Protein AF-A0A7V4AKL5-F1 (afdb_monomer_lite)

Organism: NCBI:txid1214928

InterPro domains:
  IPR034154 Archaeal primase DnaG/twinkle-like, TOPRIM domain [cd01029] (89-156)

Secondary structure (DSSP, 8-state):
-HHHHHHHHHHH-S--GGGTTSS--HHHHHHTT-EE-SSEEEEEEE-TTS-EEEEEEEESSSSSSEEESSTT---PPEE-TTTT-TTS-EEEEESHHHHHHHHHH-TTSEEEEESSTT----GGGGTTS-EEEE--SSHHHHHHHHHHHHHHHHTT--PEEPPPPSS-HHHHHHHT-HHHHHHHHHHHH-EEEEEEEEETT-HHHHHHHTTTTEEEEEEEEEEEETTEEEEEEEEEEESSPPS-EE-

Foldseek 3Di:
DLVQQLVQLVVVVFDWPLLALQLDGSVLCNVLSWGADPQAIWHFAADLVRDRPFIKGQGPDDPPRIDTPDPPDDQAKGKAVVSVVQPAAEEEEAAPSLQSLLCVLAVSHIYIYGDFLVGAYPLLSCPPHAYEYYYAPDPSRVVSVVVRCVVNVVVQDRYHYFDHDNDGNSNCCSPVNSVRSNVSCVQRVQKDKAKAKDWPPCVVVVCVVLPNFKDWGDWDFPQDDPNTTITITIIIGRHDDDNYHYD

Structure (mmCIF, N/CA/C/O backbone):
data_AF-A0A7V4AKL5-F1
#
_entry.id   AF-A0A7V4AKL5-F1
#
loop_
_atom_site.group_PDB
_atom_site.id
_atom_site.type_symbol
_atom_site.label_atom_id
_atom_site.label_alt_id
_atom_site.label_comp_id
_atom_site.label_asym_id
_atom_site.label_entity_id
_atom_site.label_seq_id
_atom_site.pdbx_PDB_ins_code
_atom_site.Cartn_x
_atom_site.Cartn_y
_atom_site.Cartn_z
_atom_site.occupancy
_atom_site.B_iso_or_equiv
_atom_site.auth_seq_id
_atom_site.auth_comp_id
_atom_site.auth_asym_id
_atom_site.auth_atom_id
_atom_site.pdbx_PDB_model_num
ATOM 1 N N . VAL A 1 1 ? 0.791 -9.110 -23.718 1.00 86.50 1 VAL A N 1
ATOM 2 C CA . VAL A 1 1 ? 1.649 -7.909 -23.510 1.00 86.50 1 VAL A CA 1
ATOM 3 C C . VAL A 1 1 ? 2.571 -8.057 -22.302 1.00 86.50 1 VAL A C 1
ATOM 5 O O . VAL A 1 1 ? 3.762 -7.819 -22.460 1.00 86.50 1 VAL A O 1
ATOM 8 N N . LEU A 1 2 ? 2.067 -8.468 -21.130 1.00 91.00 2 LEU A N 1
ATOM 9 C CA . LEU A 1 2 ? 2.883 -8.611 -19.913 1.00 91.00 2 LEU A CA 1
ATOM 10 C C . LEU A 1 2 ? 4.067 -9.576 -20.061 1.00 91.00 2 LEU A C 1
ATOM 12 O O . LEU A 1 2 ? 5.172 -9.199 -19.698 1.00 91.00 2 LEU A O 1
ATOM 16 N N . GLU A 1 3 ? 3.876 -10.761 -20.648 1.00 94.25 3 GLU A N 1
ATOM 17 C CA . GLU A 1 3 ? 4.964 -11.738 -20.846 1.00 94.25 3 GLU A CA 1
ATOM 18 C C . GLU A 1 3 ? 6.129 -11.161 -21.661 1.00 94.25 3 GLU A C 1
ATOM 20 O O . GLU A 1 3 ? 7.290 -11.236 -21.266 1.00 94.25 3 GLU A O 1
ATOM 25 N N . GLU A 1 4 ? 5.817 -10.511 -22.783 1.00 96.06 4 GLU A N 1
ATOM 26 C CA . GLU A 1 4 ? 6.816 -9.826 -23.602 1.00 96.06 4 GLU A CA 1
ATOM 27 C C . GLU A 1 4 ? 7.470 -8.665 -22.843 1.00 96.06 4 GLU A C 1
ATOM 29 O O . GLU A 1 4 ? 8.686 -8.483 -22.901 1.00 96.06 4 GLU A O 1
ATOM 34 N N . GLY A 1 5 ? 6.679 -7.908 -22.079 1.00 96.81 5 GLY A N 1
ATOM 35 C CA . GLY A 1 5 ? 7.190 -6.859 -21.208 1.00 96.81 5 GLY A CA 1
ATOM 36 C C . GLY A 1 5 ? 8.172 -7.389 -20.160 1.00 96.81 5 GLY A C 1
ATOM 37 O O . GLY A 1 5 ? 9.214 -6.772 -19.945 1.00 96.81 5 GLY A O 1
ATOM 38 N N . GLN A 1 6 ? 7.884 -8.534 -19.542 1.00 97.44 6 GLN A N 1
ATOM 39 C CA . GLN A 1 6 ? 8.774 -9.185 -18.581 1.00 97.44 6 GLN A CA 1
ATOM 40 C C . GLN A 1 6 ? 10.066 -9.669 -19.237 1.00 97.44 6 GLN A C 1
ATOM 42 O O . GLN A 1 6 ? 11.144 -9.446 -18.687 1.00 97.44 6 GLN A O 1
ATOM 47 N N . ARG A 1 7 ? 9.998 -10.258 -20.441 1.00 98.00 7 ARG A N 1
ATOM 48 C CA . ARG A 1 7 ? 11.206 -10.635 -21.199 1.00 98.00 7 ARG A CA 1
ATOM 49 C C . ARG A 1 7 ? 12.116 -9.432 -21.434 1.00 98.00 7 ARG A C 1
ATOM 51 O O . ARG A 1 7 ? 13.324 -9.531 -21.229 1.00 98.00 7 ARG A O 1
ATOM 58 N N . ARG A 1 8 ? 11.542 -8.281 -21.798 1.00 98.00 8 ARG A N 1
ATOM 59 C CA . ARG A 1 8 ? 12.289 -7.027 -21.997 1.00 98.00 8 ARG A CA 1
ATOM 60 C C . ARG A 1 8 ? 12.874 -6.476 -20.705 1.00 98.00 8 ARG A C 1
ATOM 62 O O . ARG A 1 8 ? 14.017 -6.032 -20.710 1.00 98.00 8 ARG A O 1
ATOM 69 N N . LEU A 1 9 ? 12.118 -6.512 -19.608 1.00 98.12 9 LEU A N 1
ATOM 70 C CA . LEU A 1 9 ? 12.611 -6.091 -18.298 1.00 98.12 9 LEU A CA 1
ATOM 71 C C . LEU A 1 9 ? 13.781 -6.972 -17.837 1.00 98.12 9 LEU A C 1
ATOM 73 O O . LEU A 1 9 ? 14.809 -6.457 -17.404 1.00 98.12 9 LEU A O 1
ATOM 77 N N . LYS A 1 10 ? 13.665 -8.292 -18.010 1.00 97.88 10 LYS A N 1
ATOM 78 C CA . LYS A 1 10 ? 14.743 -9.243 -17.720 1.00 97.88 10 LYS A CA 1
ATOM 79 C C . LYS A 1 10 ? 15.979 -8.976 -18.582 1.00 97.88 10 LYS A C 1
ATOM 81 O O . LYS A 1 10 ? 17.083 -8.938 -18.054 1.00 97.88 10 LYS A O 1
ATOM 86 N N . ALA A 1 11 ? 15.795 -8.739 -19.883 1.00 98.12 11 ALA A N 1
ATOM 87 C CA . ALA A 1 11 ? 16.885 -8.418 -20.806 1.00 98.12 11 ALA A CA 1
ATOM 88 C C . ALA A 1 11 ? 17.566 -7.074 -20.491 1.00 98.12 11 ALA A C 1
ATOM 90 O O . ALA A 1 11 ? 18.766 -6.935 -20.709 1.00 98.12 11 ALA A O 1
ATOM 91 N N . LEU A 1 12 ? 16.826 -6.094 -19.957 1.00 97.62 12 LEU A N 1
ATOM 92 C CA . LEU A 1 12 ? 17.394 -4.821 -19.507 1.00 97.62 12 LEU A CA 1
ATOM 93 C C . LEU A 1 12 ? 18.400 -5.020 -18.358 1.00 97.62 12 LEU A C 1
ATOM 95 O O . LEU A 1 12 ? 19.344 -4.240 -18.250 1.00 97.62 12 LEU A O 1
ATOM 99 N N . GLY A 1 13 ? 18.197 -6.023 -17.495 1.00 98.00 13 GLY A N 1
ATOM 100 C CA . GLY A 1 13 ? 19.139 -6.389 -16.429 1.00 98.00 13 GLY A CA 1
ATOM 101 C C . GLY A 1 13 ? 19.308 -5.344 -15.318 1.00 98.00 13 GLY A C 1
ATOM 102 O O . GLY A 1 13 ? 20.213 -5.458 -14.497 1.00 98.00 13 GLY A O 1
ATOM 103 N N . ARG A 1 14 ? 18.451 -4.316 -15.273 1.00 97.88 14 ARG A N 1
ATOM 104 C CA . ARG A 1 14 ? 18.451 -3.255 -14.253 1.00 97.88 14 ARG A CA 1
ATOM 105 C C . ARG A 1 14 ? 17.063 -2.643 -14.089 1.00 97.88 14 ARG A C 1
ATOM 107 O O . ARG A 1 14 ? 16.211 -2.779 -14.964 1.00 97.88 14 ARG A O 1
ATOM 114 N N . VAL A 1 15 ? 16.865 -1.908 -12.997 1.00 97.62 15 VAL A N 1
ATOM 115 C CA . VAL A 1 15 ? 15.635 -1.144 -12.738 1.00 97.62 15 VAL A CA 1
ATOM 116 C C . VAL A 1 15 ? 15.420 -0.086 -13.843 1.00 97.62 15 VAL A C 1
ATOM 118 O O . VAL A 1 15 ? 16.360 0.668 -14.142 1.00 97.62 15 VAL A O 1
ATOM 121 N N . PRO A 1 16 ? 14.219 -0.011 -14.460 1.00 96.81 16 PRO A N 1
ATOM 122 C CA . PRO A 1 16 ? 13.875 1.023 -15.435 1.00 96.81 16 PRO A CA 1
ATOM 123 C C . PRO A 1 16 ? 14.040 2.433 -14.867 1.00 96.81 16 PRO A C 1
ATOM 125 O O . PRO A 1 16 ? 13.888 2.658 -13.669 1.00 96.81 16 PRO A O 1
ATOM 128 N N . GLU A 1 17 ? 14.345 3.397 -15.729 1.00 94.25 17 GLU A N 1
ATOM 129 C CA . GLU A 1 17 ? 14.666 4.768 -15.321 1.00 94.25 17 GLU A CA 1
ATOM 130 C C . GLU A 1 17 ? 13.533 5.425 -14.523 1.00 94.25 17 GLU A C 1
A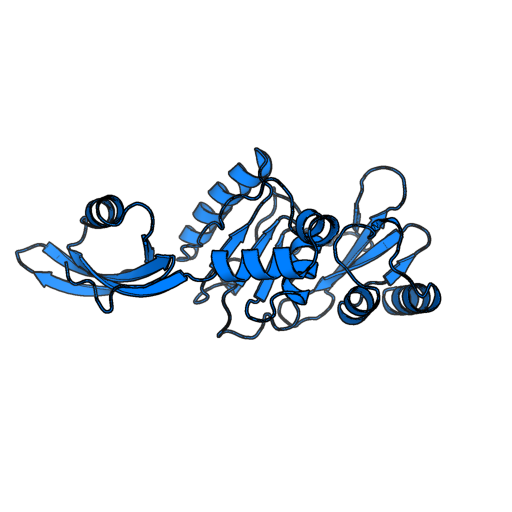TOM 132 O O . GLU A 1 17 ? 13.761 5.959 -13.442 1.00 94.25 17 GLU A O 1
ATOM 137 N N . GLU A 1 18 ? 12.297 5.280 -14.992 1.00 93.50 18 GLU A N 1
ATOM 138 C CA . GLU A 1 18 ? 11.077 5.800 -14.374 1.00 93.50 18 GLU A CA 1
ATOM 139 C C . GLU A 1 18 ? 10.736 5.177 -13.004 1.00 93.50 18 GLU A C 1
ATOM 141 O O . GLU A 1 18 ? 9.864 5.698 -12.291 1.00 93.50 18 GLU A O 1
ATOM 146 N N . MET A 1 19 ? 11.415 4.077 -12.657 1.00 96.06 19 MET A N 1
ATOM 147 C CA . MET A 1 19 ? 11.309 3.349 -11.390 1.00 96.06 19 MET A CA 1
ATOM 148 C C . MET A 1 19 ? 12.498 3.600 -10.451 1.00 96.06 19 MET A C 1
ATOM 150 O O . MET A 1 19 ? 12.464 3.164 -9.299 1.00 96.06 19 MET A O 1
ATOM 154 N N . ARG A 1 20 ? 13.547 4.306 -10.898 1.00 94.88 20 ARG A N 1
ATOM 155 C CA . ARG A 1 20 ? 14.694 4.642 -10.043 1.00 94.88 20 ARG A CA 1
ATOM 156 C C . ARG A 1 20 ? 14.264 5.524 -8.874 1.00 94.88 20 ARG A C 1
ATOM 158 O O . ARG A 1 20 ? 13.367 6.353 -9.003 1.00 94.88 20 ARG A O 1
ATOM 165 N N . GLY A 1 21 ? 14.924 5.332 -7.731 1.00 95.12 21 GLY A N 1
ATOM 166 C CA . GLY A 1 21 ? 14.636 6.088 -6.511 1.00 95.12 21 GLY A CA 1
ATOM 167 C C . GLY A 1 21 ? 13.285 5.756 -5.873 1.00 95.12 21 GLY A C 1
ATOM 168 O O . GLY A 1 21 ? 12.768 6.574 -5.129 1.00 95.12 21 GLY A O 1
ATOM 169 N N . ARG A 1 22 ? 12.699 4.586 -6.173 1.00 96.94 22 ARG A N 1
ATOM 170 C CA . ARG A 1 22 ? 11.429 4.112 -5.580 1.00 96.94 22 ARG A CA 1
ATOM 171 C C . ARG A 1 22 ? 11.588 2.918 -4.635 1.00 96.94 22 ARG A C 1
ATOM 173 O O . ARG A 1 22 ? 10.614 2.250 -4.317 1.00 96.94 22 ARG A O 1
ATOM 180 N N . GLY A 1 23 ? 12.826 2.572 -4.284 1.00 97.38 23 GLY A N 1
ATOM 181 C CA . GLY A 1 23 ? 13.146 1.452 -3.392 1.00 97.38 23 GLY A CA 1
ATOM 182 C C . GLY A 1 23 ? 13.045 0.044 -3.998 1.00 97.38 23 GLY A C 1
ATOM 183 O O . GLY A 1 23 ? 13.451 -0.914 -3.340 1.00 97.38 23 GLY A O 1
ATOM 184 N N . PHE A 1 24 ? 12.549 -0.106 -5.232 1.00 98.31 24 PHE A N 1
ATOM 185 C CA . PHE A 1 24 ? 12.465 -1.400 -5.923 1.00 98.31 24 PHE A CA 1
ATOM 186 C C . PHE A 1 24 ? 13.832 -1.913 -6.388 1.00 98.31 24 PHE A C 1
ATOM 188 O O . PHE A 1 24 ? 14.637 -1.158 -6.941 1.00 98.31 24 PHE A O 1
ATOM 195 N N . THR A 1 25 ? 14.048 -3.221 -6.254 1.00 98.12 25 THR A N 1
ATOM 196 C CA . THR A 1 25 ? 15.091 -3.959 -6.975 1.00 98.12 25 THR A CA 1
ATOM 197 C C . THR A 1 25 ? 14.548 -4.475 -8.313 1.00 98.12 25 THR A C 1
ATOM 199 O O . THR A 1 25 ? 13.343 -4.450 -8.564 1.00 98.12 25 THR A O 1
ATOM 202 N N . LEU A 1 26 ? 15.424 -4.956 -9.204 1.00 98.19 26 LEU A N 1
ATOM 203 C CA . LEU A 1 26 ? 14.969 -5.635 -10.425 1.00 98.19 26 LEU A CA 1
ATOM 204 C C . LEU A 1 26 ? 14.165 -6.902 -10.094 1.00 98.19 26 LEU A C 1
ATOM 206 O O . LEU A 1 26 ? 13.177 -7.183 -10.764 1.00 98.19 26 LEU A O 1
ATOM 210 N N . GLU A 1 27 ? 14.590 -7.642 -9.072 1.00 98.25 27 GLU A N 1
ATOM 211 C CA . GLU A 1 27 ? 13.928 -8.865 -8.619 1.00 98.25 27 GLU A CA 1
ATOM 212 C C . GLU A 1 27 ? 12.500 -8.584 -8.154 1.00 98.25 27 GLU A C 1
ATOM 214 O O . GLU A 1 27 ? 11.586 -9.251 -8.626 1.00 98.25 27 GLU A O 1
ATOM 219 N N . ASP A 1 28 ? 12.274 -7.528 -7.363 1.00 98.00 28 ASP A N 1
ATOM 220 C CA . ASP A 1 28 ? 10.915 -7.148 -6.957 1.00 98.00 28 ASP A CA 1
ATOM 221 C C . ASP A 1 28 ? 10.010 -6.897 -8.164 1.00 98.00 28 ASP A C 1
ATOM 223 O O . ASP A 1 28 ? 8.870 -7.350 -8.200 1.00 98.00 28 ASP A O 1
ATOM 227 N N . LEU A 1 29 ? 10.510 -6.158 -9.161 1.00 98.25 29 LEU A N 1
ATOM 228 C CA . LEU A 1 29 ? 9.731 -5.840 -10.354 1.00 98.25 29 LEU A CA 1
ATOM 229 C C . LEU A 1 29 ? 9.383 -7.116 -11.132 1.00 98.25 29 LEU A C 1
ATOM 231 O O . LEU A 1 29 ? 8.251 -7.258 -11.591 1.00 98.25 29 LEU A O 1
ATOM 235 N N . LEU A 1 30 ? 10.326 -8.052 -11.256 1.00 97.75 30 LEU A N 1
ATOM 236 C CA . LEU A 1 30 ? 10.091 -9.333 -11.922 1.00 97.75 30 LEU A CA 1
ATOM 237 C C . LEU A 1 30 ? 9.089 -10.203 -11.148 1.00 97.75 30 LEU A C 1
ATOM 239 O O . LEU A 1 30 ? 8.158 -10.725 -11.757 1.00 97.75 30 LEU A O 1
ATOM 243 N N . GLU A 1 31 ? 9.229 -10.317 -9.827 1.00 96.56 31 GLU A N 1
ATOM 244 C CA . GLU A 1 31 ? 8.327 -11.106 -8.975 1.00 96.56 31 GLU A CA 1
ATOM 245 C C . GLU A 1 31 ? 6.902 -10.547 -8.945 1.00 96.56 31 GLU A C 1
ATOM 247 O O . GLU A 1 31 ? 5.933 -11.302 -8.964 1.00 96.56 31 GLU A O 1
ATOM 252 N N . LEU A 1 32 ? 6.758 -9.221 -8.959 1.00 96.62 32 LEU A N 1
ATOM 253 C CA . LEU A 1 32 ? 5.458 -8.554 -9.047 1.00 96.62 32 LEU A CA 1
ATOM 254 C C . LEU A 1 32 ? 4.880 -8.558 -10.472 1.00 96.62 32 LEU A C 1
ATOM 256 O O . LEU A 1 32 ? 3.796 -8.024 -10.705 1.00 96.62 32 LEU A O 1
ATOM 260 N N . GLY A 1 33 ? 5.601 -9.130 -11.437 1.00 96.75 33 GLY A N 1
ATOM 261 C CA . GLY A 1 33 ? 5.165 -9.283 -12.817 1.00 96.75 33 GLY A CA 1
ATOM 262 C C . GLY A 1 33 ? 5.192 -8.000 -13.650 1.00 96.75 33 GLY A C 1
ATOM 263 O O . GLY A 1 33 ? 4.525 -7.936 -14.689 1.00 96.75 33 GLY A O 1
ATOM 264 N N . PHE A 1 34 ? 5.947 -6.985 -13.221 1.00 97.62 34 PHE A N 1
ATOM 265 C CA . PHE A 1 34 ? 6.152 -5.756 -13.981 1.00 97.62 34 PHE A CA 1
ATOM 266 C C . PHE A 1 34 ? 6.857 -6.060 -15.300 1.00 97.62 34 PHE A C 1
ATOM 268 O O . PHE A 1 34 ? 7.600 -7.02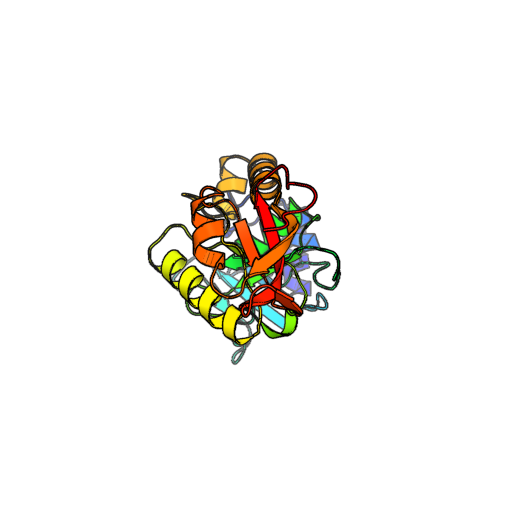8 -15.446 1.00 97.62 34 PHE A O 1
ATOM 275 N N . GLY A 1 35 ? 6.643 -5.196 -16.283 1.00 97.38 35 GLY A N 1
ATOM 276 C CA . GLY A 1 35 ? 7.243 -5.343 -17.601 1.00 97.38 35 GLY A CA 1
ATOM 277 C C . GLY A 1 35 ? 7.785 -4.035 -18.141 1.00 97.38 35 GLY A C 1
ATOM 278 O O . GLY A 1 35 ? 7.667 -2.982 -17.521 1.00 97.38 35 GLY A O 1
ATOM 279 N N . LEU A 1 36 ? 8.359 -4.095 -19.336 1.00 97.25 36 LEU A N 1
ATOM 280 C CA . LEU A 1 36 ? 8.915 -2.939 -20.017 1.00 97.25 36 LEU A CA 1
ATOM 281 C C . LEU A 1 36 ? 8.403 -2.840 -21.451 1.00 97.25 36 LEU A C 1
ATOM 283 O O . LEU A 1 36 ? 8.416 -3.806 -22.210 1.00 97.25 36 LEU A O 1
ATOM 287 N N . THR A 1 37 ? 8.014 -1.636 -21.848 1.00 94.69 37 THR A N 1
ATOM 288 C CA . THR A 1 37 ? 7.695 -1.269 -23.232 1.00 94.69 37 THR A CA 1
ATOM 289 C C . THR A 1 37 ? 8.549 -0.077 -23.665 1.00 94.69 37 THR A C 1
ATOM 291 O O . THR A 1 37 ? 9.206 0.535 -22.821 1.00 94.69 37 THR A O 1
ATOM 294 N N . PRO A 1 38 ? 8.555 0.291 -24.961 1.00 92.38 38 P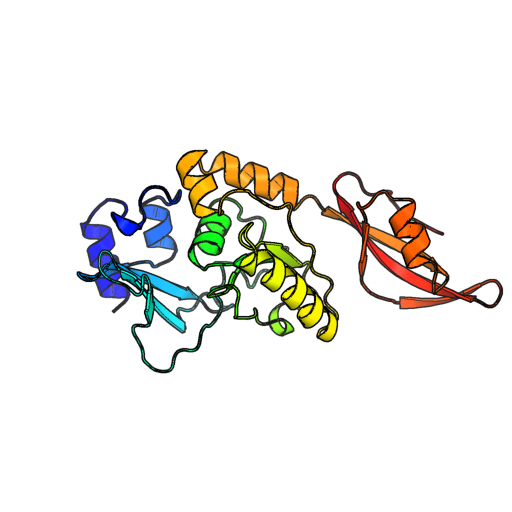RO A N 1
ATOM 295 C CA . PRO A 1 38 ? 9.208 1.522 -25.401 1.00 92.38 38 PRO A CA 1
ATOM 296 C C . PRO A 1 38 ? 8.628 2.777 -24.728 1.00 92.38 38 PRO A C 1
ATOM 298 O O . PRO A 1 38 ? 9.359 3.731 -24.490 1.00 92.38 38 PRO A O 1
ATOM 301 N N . GLU A 1 39 ? 7.333 2.758 -24.389 1.00 92.12 39 GLU A N 1
ATOM 302 C CA . GLU A 1 39 ? 6.624 3.865 -23.733 1.00 92.12 39 GLU A CA 1
ATOM 303 C C . GLU A 1 39 ? 7.001 3.999 -22.243 1.00 92.12 39 GLU A C 1
ATOM 305 O O . GLU A 1 39 ? 7.093 5.109 -21.712 1.00 92.12 39 GLU A O 1
ATOM 310 N N . GLY A 1 40 ? 7.256 2.873 -21.573 1.00 94.88 40 GLY A N 1
ATOM 311 C CA . GLY A 1 40 ? 7.704 2.825 -20.184 1.00 94.88 40 GLY A CA 1
ATOM 312 C C . GLY A 1 40 ? 7.365 1.513 -19.480 1.00 94.88 40 GLY A C 1
ATOM 313 O O . GLY A 1 40 ? 7.193 0.467 -20.116 1.00 94.88 40 GLY A O 1
ATOM 314 N N . THR A 1 41 ? 7.283 1.570 -18.155 1.00 96.81 41 THR A N 1
ATOM 315 C CA . THR A 1 41 ? 7.137 0.403 -17.282 1.00 96.81 41 THR A CA 1
ATOM 316 C C . THR A 1 41 ? 5.679 -0.032 -17.216 1.00 96.81 41 THR A C 1
ATOM 318 O O . THR A 1 41 ? 4.789 0.777 -16.956 1.00 96.81 41 THR A O 1
ATOM 321 N N . LEU A 1 42 ? 5.440 -1.323 -17.436 1.00 96.12 42 LEU A N 1
ATOM 322 C CA . LEU A 1 42 ? 4.150 -1.972 -17.241 1.00 96.12 42 LEU A CA 1
ATOM 323 C C . LEU A 1 42 ? 3.974 -2.323 -15.770 1.00 96.12 42 LEU A C 1
ATOM 325 O O . LEU A 1 42 ? 4.818 -3.003 -15.192 1.00 96.12 42 LEU A O 1
ATOM 329 N N . ILE A 1 43 ? 2.852 -1.898 -15.209 1.00 95.44 43 ILE A N 1
ATOM 330 C CA . ILE A 1 43 ? 2.425 -2.157 -13.841 1.00 95.44 43 ILE A CA 1
ATOM 331 C C . ILE A 1 43 ? 1.169 -3.031 -13.935 1.00 95.44 43 ILE A C 1
ATOM 333 O O . ILE A 1 43 ? 0.120 -2.521 -14.352 1.00 95.44 43 ILE A O 1
ATOM 337 N N . PRO A 1 44 ? 1.242 -4.334 -13.617 1.00 94.62 44 PRO A N 1
ATOM 338 C CA . PRO A 1 44 ? 0.053 -5.170 -13.562 1.00 94.62 44 PRO A CA 1
ATOM 339 C C . PRO A 1 44 ? -0.824 -4.745 -12.380 1.00 94.62 44 PRO A C 1
ATOM 341 O O . PRO A 1 44 ? -0.333 -4.569 -11.269 1.00 94.62 44 PRO A O 1
ATOM 344 N N . VAL A 1 45 ? -2.125 -4.591 -12.617 1.00 93.69 45 VAL A N 1
ATOM 345 C CA . VAL A 1 45 ? -3.140 -4.420 -11.572 1.00 93.69 45 VAL A CA 1
ATOM 346 C C . VAL A 1 45 ? -3.593 -5.806 -11.143 1.00 93.69 45 VAL A C 1
ATOM 348 O O . VAL A 1 45 ? -4.159 -6.537 -11.955 1.00 93.69 45 VAL A O 1
ATOM 351 N N . LEU A 1 46 ? -3.302 -6.183 -9.899 1.00 94.00 46 LEU A N 1
ATOM 352 C CA . LEU A 1 46 ? -3.592 -7.515 -9.373 1.00 94.00 46 LEU A CA 1
ATOM 353 C C . LEU A 1 46 ? -4.942 -7.547 -8.645 1.00 94.00 46 LEU A C 1
ATOM 355 O O . LEU A 1 46 ? -5.263 -6.640 -7.872 1.00 94.00 46 LEU A O 1
ATOM 359 N N . SER A 1 47 ? -5.715 -8.605 -8.886 1.00 92.94 47 SER A N 1
ATOM 360 C CA . SER A 1 47 ? -6.928 -8.930 -8.133 1.00 92.94 47 SER A CA 1
ATOM 361 C C . SER A 1 47 ? -6.596 -9.477 -6.739 1.00 92.94 47 SER A C 1
ATOM 363 O O . SER A 1 47 ? -5.447 -9.860 -6.498 1.00 92.94 47 SER A O 1
ATOM 365 N N . PRO A 1 48 ? -7.587 -9.590 -5.836 1.00 93.69 48 PRO A N 1
ATOM 366 C CA . PRO A 1 48 ? -7.433 -10.284 -4.554 1.00 93.69 48 PRO A CA 1
ATOM 367 C C . PRO A 1 48 ? -6.814 -11.690 -4.654 1.00 93.69 48 PRO A C 1
ATOM 369 O O . PRO A 1 48 ? -6.086 -12.117 -3.761 1.00 93.69 48 PRO A O 1
ATOM 372 N N . GLU A 1 49 ? -7.063 -12.401 -5.757 1.00 91.94 49 GLU A N 1
ATOM 373 C CA . GLU A 1 49 ? -6.533 -13.741 -6.046 1.00 91.94 49 GLU A CA 1
ATOM 374 C C . GLU A 1 49 ? -5.115 -13.715 -6.647 1.00 91.94 49 GLU A C 1
ATOM 376 O O . GLU A 1 49 ? -4.599 -14.750 -7.069 1.00 91.94 49 GLU A O 1
ATOM 381 N N . GLY A 1 50 ? -4.491 -12.538 -6.748 1.00 90.75 50 GLY A N 1
ATOM 382 C CA . GLY A 1 50 ? -3.164 -12.351 -7.333 1.00 90.75 50 GLY A CA 1
ATOM 383 C C . GLY A 1 50 ? -3.135 -12.444 -8.860 1.00 90.75 50 GLY A C 1
ATOM 384 O O . GLY A 1 50 ? -2.060 -12.568 -9.448 1.00 90.75 50 GLY A O 1
ATOM 385 N N . ARG A 1 51 ? -4.292 -12.395 -9.533 1.00 91.50 51 ARG A N 1
ATOM 386 C CA . ARG A 1 51 ? -4.364 -12.462 -10.999 1.00 91.50 51 ARG A CA 1
ATOM 387 C C . ARG A 1 51 ? -4.269 -11.060 -11.601 1.00 91.50 51 ARG A C 1
ATOM 389 O O . ARG A 1 51 ? -4.965 -10.164 -11.125 1.00 91.50 51 ARG A O 1
ATOM 396 N N . PRO A 1 52 ? -3.478 -10.844 -12.667 1.00 91.56 52 PRO A N 1
ATOM 397 C CA . PRO A 1 52 ? -3.525 -9.592 -13.407 1.00 91.56 52 PRO A CA 1
ATOM 398 C C . PRO A 1 52 ? -4.918 -9.391 -14.011 1.00 91.56 52 PRO A C 1
ATOM 400 O O . PRO A 1 52 ? -5.350 -10.163 -14.862 1.00 91.56 52 PRO A O 1
ATOM 403 N N . VAL A 1 53 ? -5.611 -8.349 -13.566 1.00 91.00 53 VAL A N 1
ATOM 404 C CA . VAL A 1 53 ? -6.899 -7.904 -14.122 1.00 91.00 53 VAL A CA 1
ATOM 405 C C . VAL A 1 53 ? -6.744 -6.667 -14.989 1.00 91.00 53 VAL A C 1
ATOM 407 O O . VAL A 1 53 ? -7.708 -6.255 -15.620 1.00 91.00 53 VAL A O 1
ATOM 410 N N . GLY A 1 54 ? -5.541 -6.085 -15.019 1.00 91.19 54 GLY A N 1
ATOM 411 C CA . GLY A 1 54 ? -5.210 -4.950 -15.859 1.00 91.19 54 GLY A CA 1
ATOM 412 C C . GLY A 1 54 ? -3.746 -4.616 -15.938 1.00 91.19 54 GLY A C 1
ATOM 413 O O . GLY A 1 54 ? -2.919 -5.188 -15.232 1.00 91.19 54 GLY A O 1
ATOM 414 N N . VAL A 1 55 ? -3.432 -3.642 -16.790 1.00 92.06 55 VAL A N 1
ATOM 415 C CA . VAL A 1 55 ? -2.068 -3.141 -16.957 1.00 92.06 55 VAL A CA 1
ATOM 416 C C . VAL A 1 55 ? -2.075 -1.631 -17.143 1.00 92.06 55 VAL A C 1
ATOM 418 O O . VAL A 1 55 ? -2.730 -1.103 -18.049 1.00 92.06 55 VAL A O 1
ATOM 421 N N . LYS A 1 56 ? -1.288 -0.941 -16.317 1.00 92.56 56 LYS A N 1
ATOM 422 C CA . LYS A 1 56 ? -0.943 0.468 -16.511 1.00 92.56 56 LYS A CA 1
ATOM 423 C C . LYS A 1 56 ? 0.452 0.591 -17.101 1.00 92.56 56 LYS A C 1
ATOM 425 O O . LYS A 1 56 ? 1.330 -0.209 -16.804 1.00 92.56 56 LYS A O 1
ATOM 430 N N . VAL A 1 57 ? 0.673 1.633 -17.885 1.00 93.31 57 VAL A N 1
ATOM 431 C CA . VAL A 1 57 ? 2.001 2.082 -18.295 1.00 93.31 57 VAL A CA 1
ATOM 432 C C . VAL A 1 57 ? 2.345 3.315 -17.484 1.00 93.31 57 VAL A C 1
ATOM 434 O O . VAL A 1 57 ? 1.613 4.306 -17.525 1.00 93.31 57 VAL A O 1
ATOM 437 N N . ARG A 1 58 ? 3.465 3.272 -16.769 1.00 93.31 58 ARG A N 1
ATOM 438 C CA . ARG A 1 58 ? 4.132 4.467 -16.262 1.00 93.31 58 ARG A CA 1
ATOM 439 C C . ARG A 1 58 ? 5.079 4.973 -17.339 1.00 93.31 58 ARG A C 1
ATOM 441 O O . ARG A 1 58 ? 6.088 4.331 -17.624 1.00 93.31 58 ARG A O 1
ATOM 448 N N . ARG A 1 59 ? 4.729 6.098 -17.956 1.00 92.00 59 ARG A N 1
ATOM 449 C CA . ARG A 1 59 ? 5.450 6.618 -19.120 1.00 92.00 59 ARG A CA 1
ATOM 450 C C . ARG A 1 59 ? 6.772 7.252 -18.718 1.00 92.00 59 ARG A C 1
ATOM 452 O O . ARG A 1 59 ? 6.870 7.882 -17.665 1.00 92.00 59 ARG A O 1
ATOM 459 N N . ARG A 1 60 ? 7.767 7.131 -19.596 1.00 87.44 60 ARG A N 1
ATOM 460 C CA . ARG A 1 60 ? 9.052 7.836 -19.462 1.00 87.44 60 ARG A CA 1
ATOM 461 C C . ARG A 1 60 ? 8.928 9.329 -19.749 1.00 87.44 60 ARG A C 1
ATOM 463 O O . ARG A 1 60 ? 9.613 10.129 -19.125 1.00 87.44 60 ARG A O 1
ATOM 470 N N . GLN A 1 61 ? 8.082 9.691 -20.712 1.00 81.25 61 GLN A N 1
ATOM 471 C CA . GLN A 1 61 ? 7.923 11.059 -21.203 1.00 81.25 61 GLN A CA 1
ATOM 472 C C . GLN A 1 61 ? 6.450 11.370 -21.504 1.00 81.25 61 GLN A C 1
ATOM 474 O O . GLN A 1 61 ? 5.675 10.467 -21.817 1.00 81.25 61 GLN A O 1
ATOM 479 N N . ALA A 1 62 ? 6.128 12.667 -21.451 1.00 69.06 62 ALA A N 1
ATOM 480 C CA . ALA A 1 62 ? 4.839 13.308 -21.733 1.00 69.06 62 ALA A CA 1
ATOM 481 C C . ALA A 1 62 ? 3.662 12.951 -20.788 1.00 69.06 62 ALA A C 1
ATOM 483 O O . ALA A 1 62 ? 3.434 11.784 -20.462 1.00 69.06 62 ALA A O 1
ATOM 484 N N . PRO A 1 63 ? 2.868 13.950 -20.351 1.00 71.56 63 PRO A N 1
ATOM 485 C CA . PRO A 1 63 ? 1.656 13.702 -19.583 1.00 71.56 63 PRO A CA 1
ATOM 486 C C . PRO A 1 63 ? 0.547 13.040 -20.434 1.00 71.56 63 PRO A C 1
ATOM 488 O O . PRO A 1 63 ? 0.504 13.223 -21.652 1.00 71.56 63 PRO A O 1
ATOM 491 N N . PRO A 1 64 ? -0.404 12.321 -19.803 1.00 83.94 64 PRO A N 1
ATOM 492 C CA . PRO A 1 64 ? -0.416 11.981 -18.377 1.00 83.94 64 PRO A CA 1
ATOM 493 C C . PRO A 1 64 ? 0.657 10.957 -17.975 1.00 83.94 64 PRO A C 1
ATOM 495 O O . PRO A 1 64 ? 1.006 10.067 -18.733 1.00 83.94 64 PRO A O 1
ATOM 498 N N . LYS A 1 65 ? 1.154 11.025 -16.739 1.00 86.44 65 LYS A N 1
ATOM 499 C CA . LYS A 1 65 ? 2.211 10.128 -16.221 1.00 86.44 65 LYS A CA 1
ATOM 500 C C . LYS A 1 65 ? 1.867 8.632 -16.321 1.00 86.44 65 LYS A C 1
ATOM 502 O O . LYS A 1 65 ? 2.757 7.795 -16.470 1.00 86.44 65 LYS A O 1
ATOM 507 N N . TYR A 1 66 ? 0.576 8.313 -16.267 1.00 87.75 66 TYR A N 1
ATOM 508 C CA . TYR A 1 66 ? 0.048 6.959 -16.376 1.00 87.75 66 TYR A CA 1
ATOM 509 C C . TYR A 1 66 ? -0.934 6.827 -17.542 1.00 87.75 66 TYR A C 1
ATOM 511 O O . TYR A 1 66 ? -1.555 7.805 -17.969 1.00 87.75 66 TYR A O 1
ATOM 519 N N . ARG A 1 67 ? -1.061 5.609 -18.070 1.00 88.12 67 ARG A N 1
ATOM 520 C CA . ARG A 1 67 ? -2.050 5.233 -19.089 1.00 88.12 67 ARG A CA 1
ATOM 521 C C . ARG A 1 67 ? -2.478 3.782 -18.891 1.00 88.12 67 ARG A C 1
ATOM 523 O O . ARG A 1 67 ? -1.622 2.939 -18.654 1.00 88.12 67 ARG A O 1
ATOM 530 N N . TYR A 1 68 ? -3.763 3.471 -19.023 1.00 86.56 68 TYR A N 1
ATOM 531 C CA . TYR A 1 68 ? -4.229 2.080 -19.078 1.00 86.56 68 TYR A CA 1
ATOM 532 C C . TYR A 1 68 ? -4.031 1.515 -20.490 1.00 86.56 68 TYR A C 1
ATOM 534 O O . TYR A 1 68 ? -4.253 2.220 -21.478 1.00 86.56 68 TYR A O 1
ATOM 542 N N . LEU A 1 69 ? -3.575 0.263 -20.593 1.00 82.00 69 LEU A N 1
ATOM 543 C CA . LEU A 1 69 ? -3.379 -0.388 -21.893 1.00 82.00 69 LEU A CA 1
ATOM 544 C C . LEU A 1 69 ? -4.685 -0.851 -22.539 1.00 82.00 69 LEU A C 1
ATOM 546 O O . LEU A 1 69 ? -4.798 -0.788 -23.760 1.00 82.00 69 LEU A O 1
ATOM 550 N N . GLU A 1 70 ? -5.655 -1.286 -21.740 1.00 70.38 70 GLU A N 1
ATOM 551 C CA . GLU A 1 70 ? -6.956 -1.750 -22.217 1.00 70.38 70 GLU A CA 1
ATOM 552 C C . GLU A 1 70 ? -8.029 -0.703 -21.903 1.00 70.38 70 GLU A C 1
ATOM 554 O O . GLU A 1 70 ? -8.134 -0.204 -20.779 1.00 70.38 70 GLU A O 1
ATOM 559 N N . GLY A 1 71 ? -8.806 -0.328 -22.921 1.00 53.31 71 GLY A N 1
ATOM 560 C CA . GLY A 1 71 ? -9.925 0.598 -22.763 1.00 53.31 71 GLY A CA 1
ATOM 561 C C . GLY A 1 71 ? -11.042 -0.027 -21.925 1.00 53.31 71 GLY A C 1
ATOM 562 O O . GLY A 1 71 ? -11.350 -1.203 -22.080 1.00 53.31 71 GLY A O 1
ATOM 563 N N . GLY A 1 72 ? -11.657 0.757 -21.037 1.00 52.50 72 GLY A N 1
ATOM 564 C CA . GLY A 1 72 ? -12.792 0.313 -20.211 1.00 52.50 72 GLY A CA 1
ATOM 565 C C . GLY A 1 72 ? -12.414 -0.287 -18.855 1.00 52.50 72 GLY A C 1
ATOM 566 O O . GLY A 1 72 ? -13.288 -0.506 -18.016 1.00 52.50 72 GLY A O 1
ATOM 567 N N . MET A 1 73 ? -11.123 -0.481 -18.594 1.00 58.00 73 MET A N 1
ATOM 568 C CA . MET A 1 73 ? -10.644 -0.803 -17.261 1.00 58.00 73 MET A CA 1
ATOM 569 C C . MET A 1 73 ? -10.835 0.378 -16.311 1.00 58.00 73 MET A C 1
ATOM 571 O O . MET A 1 73 ? -10.208 1.427 -16.457 1.00 58.00 73 MET A O 1
ATOM 575 N N . LYS A 1 74 ? -11.730 0.190 -15.337 1.00 64.06 74 LYS A N 1
ATOM 576 C CA . LYS A 1 74 ? -11.925 1.121 -14.223 1.00 64.06 74 LYS A CA 1
ATOM 577 C C . LYS A 1 74 ? -10.649 1.203 -13.381 1.00 64.06 74 LYS A C 1
ATOM 579 O O . LYS A 1 74 ? -9.756 0.364 -13.496 1.00 64.06 74 LYS A O 1
ATOM 584 N N . ALA A 1 75 ? -10.590 2.221 -12.530 1.00 79.81 75 ALA A N 1
ATOM 585 C CA . ALA A 1 75 ? -9.554 2.460 -11.534 1.00 79.81 75 ALA A CA 1
ATOM 586 C C . ALA A 1 75 ? -9.551 1.379 -10.428 1.00 79.81 75 ALA A C 1
ATOM 588 O O . ALA A 1 75 ? -9.739 1.671 -9.251 1.00 79.81 75 ALA A O 1
ATOM 589 N N . SER A 1 76 ? -9.402 0.113 -10.827 1.00 88.69 76 SER A N 1
ATOM 590 C CA . SER A 1 76 ? -9.409 -1.039 -9.938 1.00 88.69 76 SER A CA 1
ATOM 591 C C . SER A 1 76 ? -8.214 -0.966 -8.993 1.00 88.69 76 SER A C 1
ATOM 593 O O . SER A 1 76 ? -7.097 -0.710 -9.459 1.00 88.69 76 SER A O 1
ATOM 595 N N . PRO A 1 77 ? -8.421 -1.218 -7.693 1.00 93.75 77 PRO A N 1
ATOM 596 C CA . PRO A 1 77 ? -7.327 -1.254 -6.749 1.00 93.75 77 PRO A CA 1
ATOM 597 C C . PRO A 1 77 ? -6.389 -2.426 -7.051 1.00 93.75 77 PRO A C 1
ATOM 599 O O . PRO A 1 77 ? -6.806 -3.506 -7.476 1.00 93.75 77 PRO A O 1
ATOM 602 N N . TRP A 1 78 ? -5.106 -2.194 -6.818 1.00 96.25 78 TRP A N 1
ATOM 603 C CA . TRP A 1 78 ? -4.064 -3.208 -6.862 1.00 96.25 78 TRP A CA 1
ATOM 604 C C . TRP A 1 78 ? -4.014 -3.959 -5.533 1.00 96.25 78 TRP A C 1
ATOM 606 O O . TRP A 1 78 ? -4.027 -3.316 -4.490 1.00 96.25 78 TRP A O 1
ATOM 616 N N . HIS A 1 79 ? -3.911 -5.285 -5.546 1.00 97.38 79 HIS A N 1
ATOM 617 C CA . HIS A 1 79 ? -3.788 -6.094 -4.328 1.00 97.38 79 HIS A CA 1
ATOM 618 C C . HIS A 1 79 ? -2.422 -6.772 -4.260 1.00 97.38 79 HIS A C 1
ATOM 620 O O . HIS A 1 79 ? -1.918 -7.276 -5.265 1.00 97.38 79 HIS A O 1
ATOM 626 N N . SER A 1 80 ? -1.824 -6.818 -3.073 1.00 97.50 80 SER A N 1
ATOM 627 C CA . SER A 1 80 ? -0.541 -7.489 -2.892 1.00 97.50 80 SER A CA 1
ATOM 628 C C . SER A 1 80 ? -0.640 -8.999 -3.101 1.00 97.50 80 SER A C 1
ATOM 630 O O . SER A 1 80 ? -1.664 -9.609 -2.770 1.00 97.50 80 SER A O 1
ATOM 632 N N . PRO A 1 81 ? 0.450 -9.651 -3.549 1.00 94.81 81 PRO A N 1
ATOM 633 C CA . PRO A 1 81 ? 0.592 -11.088 -3.364 1.00 94.81 81 PRO A CA 1
ATOM 634 C C . PRO A 1 81 ? 0.300 -11.465 -1.903 1.00 94.81 81 PRO A C 1
ATOM 636 O O . PRO A 1 81 ? 0.724 -10.770 -0.980 1.00 94.81 81 PRO A O 1
ATOM 639 N N . GLY A 1 82 ? -0.472 -12.532 -1.692 1.00 88.69 82 GLY A N 1
ATOM 640 C CA . GLY A 1 82 ? -0.872 -12.970 -0.351 1.00 88.69 82 GLY A CA 1
ATOM 641 C C . GLY A 1 82 ? -2.072 -12.237 0.260 1.00 88.69 82 GLY A C 1
ATOM 642 O O . GLY A 1 82 ? -2.417 -12.540 1.397 1.00 88.69 82 GLY A O 1
ATOM 643 N N . PHE A 1 83 ? -2.760 -11.341 -0.462 1.00 95.94 83 PHE A N 1
ATOM 644 C CA . PHE A 1 83 ? -3.962 -10.651 0.039 1.00 95.94 83 PHE A CA 1
ATOM 645 C C . PHE A 1 83 ? -5.050 -11.599 0.596 1.00 95.94 83 PHE A C 1
ATOM 647 O O . PHE A 1 83 ? -5.725 -11.274 1.578 1.00 95.94 83 PHE A O 1
ATOM 654 N N . SER A 1 84 ? -5.167 -12.803 0.026 1.00 92.81 84 SER A N 1
ATOM 655 C CA . SER A 1 84 ? -6.095 -13.856 0.464 1.00 92.81 84 SER A CA 1
ATOM 656 C C . SER A 1 84 ? -5.827 -14.408 1.873 1.00 92.81 84 SER A C 1
ATOM 658 O O . SER A 1 84 ? -6.640 -15.166 2.391 1.00 92.81 84 SER A O 1
ATOM 660 N N . ARG A 1 85 ? -4.694 -14.073 2.502 1.00 92.38 85 ARG A N 1
ATOM 661 C CA . ARG A 1 85 ? -4.393 -14.409 3.901 1.00 92.38 85 ARG A CA 1
ATOM 662 C C . ARG A 1 85 ? -5.273 -13.582 4.838 1.00 92.38 85 ARG A C 1
ATOM 664 O O . ARG A 1 85 ? -4.956 -12.427 5.110 1.00 92.38 85 ARG A O 1
ATOM 671 N N . GLU A 1 86 ? -6.372 -14.156 5.317 1.00 88.56 86 GLU A N 1
ATOM 672 C CA . GLU A 1 86 ? -7.355 -13.463 6.169 1.00 88.56 86 GLU A CA 1
ATOM 673 C C . GLU A 1 86 ? -6.820 -13.055 7.550 1.00 88.56 86 GLU A C 1
ATOM 675 O O . GLU A 1 86 ? -7.327 -12.110 8.150 1.00 88.56 86 GLU A O 1
ATOM 680 N N . ASP A 1 87 ? -5.767 -13.718 8.025 1.00 87.31 87 ASP A N 1
ATOM 681 C CA . ASP A 1 87 ? -5.128 -13.463 9.317 1.00 87.31 87 ASP A CA 1
ATOM 682 C C . ASP A 1 87 ? -4.261 -12.193 9.340 1.00 87.31 87 ASP A C 1
ATOM 684 O O . ASP A 1 87 ? -3.966 -11.663 10.411 1.00 87.31 87 ASP A O 1
ATOM 688 N N . LEU A 1 88 ? -3.863 -11.679 8.172 1.00 92.69 88 LEU A N 1
ATOM 689 C CA . LEU A 1 88 ? -3.026 -10.485 8.087 1.00 92.69 88 LEU A CA 1
ATOM 690 C C . LEU A 1 88 ? -3.865 -9.199 8.190 1.00 92.69 88 LEU A C 1
ATOM 692 O O . LEU A 1 88 ? -4.957 -9.123 7.606 1.00 92.69 88 LEU A O 1
ATOM 696 N N . PRO A 1 89 ? -3.356 -8.135 8.840 1.00 94.19 89 PRO A N 1
ATOM 697 C CA . PRO A 1 89 ? -3.926 -6.805 8.669 1.00 94.19 89 PRO A CA 1
ATOM 698 C C . PRO A 1 89 ? -3.805 -6.348 7.211 1.00 94.19 89 PRO A C 1
ATOM 700 O O . PRO A 1 89 ? -2.915 -6.787 6.480 1.00 94.19 89 PRO A O 1
ATOM 703 N N . VAL A 1 90 ? -4.689 -5.445 6.794 1.00 97.44 90 VAL A N 1
ATOM 704 C CA . VAL A 1 90 ? -4.668 -4.837 5.460 1.00 97.44 90 VAL A CA 1
ATOM 705 C C . VAL A 1 90 ? -4.317 -3.361 5.573 1.00 97.44 90 VAL A C 1
ATOM 707 O O . VAL A 1 90 ? -4.933 -2.644 6.357 1.00 97.44 90 VAL A O 1
ATOM 710 N N . VAL A 1 91 ? -3.375 -2.888 4.761 1.00 97.81 91 VAL A N 1
ATOM 711 C CA . VAL A 1 91 ? -3.085 -1.462 4.592 1.00 97.81 91 VAL A CA 1
ATOM 712 C C . VAL A 1 91 ? -3.600 -1.006 3.231 1.00 97.81 91 VAL A C 1
ATOM 714 O O . VAL A 1 91 ? -3.109 -1.438 2.188 1.00 97.81 91 VAL A O 1
ATOM 717 N N . VAL A 1 92 ? -4.596 -0.127 3.239 1.00 98.12 92 VAL A N 1
ATOM 718 C CA . VAL A 1 92 ? -5.062 0.589 2.049 1.00 98.12 92 VAL A CA 1
ATOM 719 C C . VAL A 1 92 ? -4.182 1.817 1.873 1.00 98.12 92 VAL A C 1
ATOM 721 O O . VAL A 1 92 ? -4.068 2.627 2.788 1.00 98.12 92 VAL A O 1
ATOM 724 N N . VAL A 1 93 ? -3.554 1.944 0.711 1.00 97.38 93 VAL A N 1
ATOM 725 C CA . VAL A 1 93 ? -2.558 2.969 0.407 1.00 97.38 93 VAL A CA 1
ATOM 726 C C . VAL A 1 93 ? -2.949 3.699 -0.870 1.00 97.38 93 VAL A C 1
ATOM 728 O O . VAL A 1 93 ? -3.342 3.069 -1.854 1.00 97.38 93 VAL A O 1
ATOM 731 N N . GLU A 1 94 ? -2.808 5.020 -0.892 1.00 95.75 94 GLU A N 1
ATOM 732 C CA . GLU A 1 94 ? -2.870 5.777 -2.139 1.00 95.75 94 GLU A CA 1
ATOM 733 C C . GLU A 1 94 ? -1.692 5.409 -3.065 1.00 95.75 94 GLU A C 1
ATOM 735 O O . GLU A 1 94 ? -0.517 5.547 -2.723 1.00 95.75 94 GLU A O 1
ATOM 740 N N . GLY A 1 95 ? -2.017 4.925 -4.264 1.00 93.94 95 GLY A N 1
ATOM 741 C CA . GLY A 1 95 ? -1.068 4.580 -5.317 1.00 93.94 95 GLY A CA 1
ATOM 742 C C . GLY A 1 95 ? -0.618 3.116 -5.314 1.00 93.94 95 GLY A C 1
ATOM 743 O O . GLY A 1 95 ? -0.171 2.556 -4.313 1.00 93.94 95 GLY A O 1
ATOM 744 N N . GLU A 1 96 ? -0.644 2.490 -6.494 1.00 95.25 96 GLU A N 1
ATOM 745 C CA . GLU A 1 96 ? -0.256 1.080 -6.653 1.00 95.25 96 GLU A CA 1
ATOM 746 C C . GLU A 1 96 ? 1.220 0.837 -6.365 1.00 95.25 96 GLU A C 1
ATOM 748 O O . GLU A 1 96 ? 1.582 -0.198 -5.818 1.00 95.25 96 GLU A O 1
ATOM 753 N N . LEU A 1 97 ? 2.085 1.788 -6.725 1.00 96.56 97 LEU A N 1
ATOM 754 C CA . LEU A 1 97 ? 3.519 1.644 -6.492 1.00 96.56 97 LEU A CA 1
ATOM 755 C C . LEU A 1 97 ? 3.860 1.680 -5.000 1.00 96.56 97 LEU A C 1
ATOM 757 O O . LEU A 1 97 ? 4.736 0.929 -4.582 1.00 96.56 97 LEU A O 1
ATOM 761 N N . ASN A 1 98 ? 3.149 2.493 -4.212 1.00 97.50 98 ASN A N 1
ATOM 762 C CA . ASN A 1 98 ? 3.328 2.572 -2.763 1.00 97.50 98 ASN A CA 1
ATOM 763 C C . ASN A 1 98 ? 2.911 1.261 -2.091 1.00 97.50 98 ASN A C 1
ATOM 765 O O . ASN A 1 98 ? 3.679 0.697 -1.313 1.00 97.50 98 ASN A O 1
ATOM 769 N N . ALA A 1 99 ? 1.744 0.721 -2.455 1.00 98.06 99 ALA A N 1
ATOM 770 C CA . ALA A 1 99 ? 1.312 -0.596 -1.991 1.00 98.06 99 ALA A CA 1
ATOM 771 C C . ALA A 1 99 ? 2.282 -1.712 -2.421 1.00 98.06 99 ALA A C 1
ATOM 773 O O . ALA A 1 99 ? 2.629 -2.579 -1.619 1.00 98.06 99 ALA A O 1
ATOM 774 N N . ALA A 1 100 ? 2.765 -1.668 -3.665 1.00 98.12 100 ALA A N 1
ATOM 775 C CA . ALA A 1 100 ? 3.695 -2.653 -4.194 1.00 98.12 100 ALA A CA 1
ATOM 776 C C . ALA A 1 100 ? 5.025 -2.662 -3.429 1.00 98.12 100 ALA A C 1
ATOM 778 O O . ALA A 1 100 ? 5.415 -3.723 -2.946 1.00 98.12 100 ALA A O 1
ATOM 779 N N . ILE A 1 101 ? 5.699 -1.517 -3.251 1.00 98.31 101 ILE A N 1
ATOM 780 C CA . ILE A 1 101 ? 6.972 -1.486 -2.510 1.00 98.31 101 ILE A CA 1
ATOM 781 C C . ILE A 1 101 ? 6.780 -1.879 -1.044 1.00 98.31 101 ILE A C 1
ATOM 783 O O . ILE A 1 101 ? 7.580 -2.646 -0.512 1.00 98.31 101 ILE A O 1
ATOM 787 N N . ALA A 1 102 ? 5.691 -1.435 -0.410 1.00 98.25 102 ALA A N 1
ATOM 788 C CA . ALA A 1 102 ? 5.387 -1.791 0.970 1.00 98.25 102 ALA A CA 1
ATOM 789 C C . ALA A 1 102 ? 5.199 -3.308 1.140 1.00 98.25 102 ALA A C 1
ATOM 791 O O . ALA A 1 102 ? 5.810 -3.902 2.027 1.00 98.25 102 ALA A O 1
ATOM 792 N N . SER A 1 103 ? 4.479 -3.959 0.217 1.00 98.12 103 SER A N 1
ATOM 793 C CA . SER A 1 103 ? 4.299 -5.419 0.230 1.00 98.12 103 SER A CA 1
ATOM 794 C C . SER A 1 103 ? 5.605 -6.208 0.088 1.00 98.12 103 SER A C 1
ATOM 796 O O . SER A 1 103 ? 5.696 -7.345 0.542 1.00 98.12 103 SER A O 1
ATOM 798 N N . ARG A 1 104 ? 6.633 -5.610 -0.528 1.00 97.81 104 ARG A N 1
ATOM 799 C CA . ARG A 1 104 ? 7.955 -6.229 -0.690 1.00 97.81 104 ARG A CA 1
ATOM 800 C C . ARG A 1 104 ? 8.836 -6.112 0.543 1.00 97.81 104 ARG A C 1
ATOM 802 O O . ARG A 1 104 ? 9.744 -6.923 0.706 1.00 97.81 104 ARG A O 1
ATOM 809 N N . VAL A 1 105 ? 8.610 -5.103 1.380 1.00 97.69 105 VAL A N 1
ATOM 810 C CA . VAL A 1 105 ? 9.435 -4.862 2.573 1.00 97.69 105 VAL A CA 1
ATOM 811 C C . VAL A 1 105 ? 8.765 -5.326 3.865 1.00 97.69 105 VAL A C 1
ATOM 813 O O . VAL A 1 105 ? 9.468 -5.546 4.849 1.00 97.69 105 VAL A O 1
ATOM 816 N N . PHE A 1 106 ? 7.439 -5.496 3.866 1.00 97.44 106 PHE A N 1
ATOM 817 C CA . PHE A 1 106 ? 6.654 -5.828 5.056 1.00 97.44 106 PHE A CA 1
ATOM 818 C C . PHE A 1 106 ? 5.603 -6.924 4.771 1.00 97.44 106 PHE A C 1
ATOM 820 O O . PHE A 1 106 ? 4.417 -6.625 4.639 1.00 97.44 106 PHE A O 1
ATOM 827 N N . PRO A 1 107 ? 6.007 -8.202 4.632 1.00 95.88 107 PRO A N 1
ATOM 828 C CA . PRO A 1 107 ? 5.096 -9.313 4.326 1.00 95.88 107 PRO A CA 1
ATOM 829 C C . PRO A 1 107 ? 4.104 -9.658 5.455 1.00 95.88 107 PRO A C 1
ATOM 831 O O . PRO A 1 107 ? 3.213 -10.484 5.263 1.00 95.88 107 PRO A O 1
ATOM 834 N N . GLU A 1 108 ? 4.239 -9.046 6.632 1.00 95.06 108 GLU A N 1
ATOM 835 C CA . GLU A 1 108 ? 3.360 -9.220 7.791 1.00 95.06 108 GLU A CA 1
ATOM 836 C C . GLU A 1 108 ? 2.018 -8.470 7.654 1.00 95.06 108 GLU A C 1
ATOM 838 O O . GLU A 1 108 ? 1.173 -8.537 8.549 1.00 95.06 108 GLU A O 1
ATOM 843 N N . ALA A 1 109 ? 1.795 -7.772 6.536 1.00 96.94 109 ALA A N 1
ATOM 844 C CA . ALA A 1 109 ? 0.517 -7.175 6.168 1.00 96.94 109 ALA A CA 1
ATOM 845 C C . ALA A 1 109 ? 0.200 -7.409 4.685 1.00 96.94 109 ALA A C 1
ATOM 847 O O . ALA A 1 109 ? 1.089 -7.528 3.842 1.00 96.94 109 ALA A O 1
ATOM 848 N N . ALA A 1 110 ? -1.089 -7.423 4.356 1.00 97.88 110 ALA A N 1
ATOM 849 C CA . ALA A 1 110 ? -1.552 -7.309 2.980 1.00 97.88 110 ALA A CA 1
ATOM 850 C C . ALA A 1 110 ? -1.701 -5.829 2.597 1.00 97.88 110 ALA A C 1
ATOM 852 O O . ALA A 1 110 ? -2.043 -4.996 3.437 1.00 97.88 110 ALA A O 1
ATOM 853 N N . PHE A 1 111 ? -1.490 -5.495 1.324 1.00 98.38 111 PHE A N 1
ATOM 854 C CA . PHE A 1 111 ? -1.574 -4.118 0.833 1.00 98.38 111 PHE A CA 1
ATOM 855 C C . PHE A 1 111 ? -2.582 -3.986 -0.301 1.00 98.38 111 PHE A C 1
ATOM 857 O O . PHE A 1 111 ? -2.674 -4.851 -1.173 1.00 98.38 111 PHE A O 1
ATOM 864 N N . VAL A 1 112 ? -3.306 -2.870 -0.299 1.00 98.31 112 VAL A N 1
ATOM 865 C CA . VAL A 1 112 ? -4.224 -2.468 -1.365 1.00 98.31 112 VAL A CA 1
ATOM 866 C C . VAL A 1 112 ? -3.807 -1.093 -1.865 1.00 98.31 112 VAL A C 1
ATOM 868 O O . VAL A 1 112 ? -3.834 -0.134 -1.105 1.00 98.31 112 VAL A O 1
ATOM 871 N N . GLY A 1 113 ? -3.416 -0.985 -3.131 1.00 97.44 113 GLY A N 1
ATOM 872 C CA . GLY A 1 113 ? -3.072 0.277 -3.780 1.00 97.44 113 GLY A CA 1
ATOM 873 C C . GLY A 1 113 ? -4.271 0.861 -4.511 1.00 97.44 113 GLY A C 1
ATOM 874 O O . GLY A 1 113 ? -4.720 0.289 -5.503 1.00 97.44 113 GLY A O 1
ATOM 875 N N . VAL A 1 114 ? -4.786 1.995 -4.045 1.00 95.81 114 VAL A N 1
ATOM 876 C CA . VAL A 1 114 ? -5.914 2.694 -4.672 1.00 95.81 114 VAL A CA 1
ATOM 877 C C . VAL A 1 114 ? -5.393 3.647 -5.742 1.00 95.81 114 VAL A C 1
ATOM 879 O O . VAL A 1 114 ? -4.449 4.401 -5.520 1.00 95.81 114 VAL A O 1
ATOM 882 N N . ALA A 1 115 ? -6.009 3.614 -6.919 1.00 91.06 115 ALA A N 1
ATOM 883 C CA . ALA A 1 115 ? -5.603 4.397 -8.077 1.00 91.06 115 ALA A CA 1
ATOM 884 C C . ALA A 1 115 ? -5.945 5.894 -7.926 1.00 91.06 115 ALA A C 1
ATOM 886 O O . ALA A 1 115 ? -6.855 6.366 -8.589 1.00 91.06 115 ALA A O 1
ATOM 887 N N . GLY A 1 116 ? -5.219 6.642 -7.097 1.00 87.38 116 GLY A N 1
ATOM 888 C CA . GLY A 1 116 ? -5.459 8.072 -6.857 1.00 87.38 116 GLY A CA 1
ATOM 889 C C . GLY A 1 116 ? -6.516 8.357 -5.785 1.00 87.38 116 GLY A C 1
ATOM 890 O O . GLY A 1 116 ? -7.420 7.547 -5.548 1.00 87.38 116 GLY A O 1
ATOM 891 N N . ALA A 1 117 ? -6.381 9.514 -5.130 1.00 87.94 117 ALA A N 1
ATOM 892 C CA . ALA A 1 117 ? -7.206 9.958 -4.007 1.00 87.94 117 ALA A CA 1
ATOM 893 C C . ALA A 1 117 ? -8.713 10.034 -4.281 1.00 87.94 117 ALA A C 1
ATOM 895 O O . ALA A 1 117 ? -9.481 10.076 -3.323 1.00 87.94 117 ALA A O 1
ATOM 896 N N . GLU A 1 118 ? -9.163 10.076 -5.539 1.00 90.62 118 GLU A N 1
ATOM 897 C CA . GLU A 1 118 ? -10.577 10.150 -5.920 1.00 90.62 118 GLU A CA 1
ATOM 898 C C . GLU A 1 118 ? -11.279 8.787 -5.968 1.00 90.62 118 GLU A C 1
ATOM 900 O O . GLU A 1 118 ? -12.510 8.733 -5.931 1.00 90.62 118 GLU A O 1
ATOM 905 N N . ASN A 1 119 ? -10.531 7.683 -5.958 1.00 93.50 119 ASN A N 1
ATOM 906 C CA . ASN A 1 119 ? -11.077 6.325 -6.005 1.00 93.50 119 ASN A CA 1
ATOM 907 C C . ASN A 1 119 ? -11.189 5.700 -4.607 1.00 93.50 119 ASN A C 1
ATOM 909 O O . ASN A 1 119 ? -10.679 6.250 -3.630 1.00 93.50 119 ASN A O 1
ATOM 913 N N . SER A 1 120 ? -11.871 4.559 -4.512 1.00 93.38 120 SER A N 1
ATOM 914 C CA . SER A 1 120 ? -12.126 3.853 -3.251 1.00 93.38 120 SER A CA 1
ATOM 915 C C . SER A 1 120 ? -11.693 2.390 -3.348 1.00 93.38 120 SER A C 1
ATOM 917 O O . SER A 1 120 ? -11.792 1.796 -4.428 1.00 93.38 120 SER A O 1
ATOM 919 N N . PRO A 1 121 ? -11.216 1.781 -2.249 1.00 94.19 121 PRO A N 1
ATOM 920 C CA . PRO A 1 121 ? -10.980 0.343 -2.206 1.00 94.19 121 PRO A CA 1
ATOM 921 C C . PRO A 1 121 ? -12.310 -0.430 -2.206 1.00 94.19 121 PRO A C 1
ATOM 923 O O . PRO A 1 121 ? -13.381 0.123 -1.946 1.00 94.19 121 PRO A O 1
ATOM 926 N N . ASP A 1 122 ? -12.245 -1.740 -2.447 1.00 93.44 122 ASP A N 1
ATOM 927 C CA . ASP A 1 122 ? -13.403 -2.617 -2.264 1.00 93.44 122 ASP A CA 1
ATOM 928 C C . ASP A 1 122 ? -13.623 -2.907 -0.770 1.00 93.44 122 ASP A C 1
ATOM 930 O O . ASP A 1 122 ? -13.117 -3.883 -0.215 1.00 93.44 122 ASP A O 1
ATOM 934 N N . TRP A 1 123 ? -14.405 -2.054 -0.105 1.00 94.69 123 TRP A N 1
ATOM 935 C CA . TRP A 1 123 ? -14.731 -2.200 1.316 1.00 94.69 123 TRP A CA 1
ATOM 936 C C . TRP A 1 123 ? -15.400 -3.533 1.660 1.00 94.69 123 TRP A C 1
ATOM 938 O O . TRP A 1 123 ? -15.249 -4.028 2.778 1.00 94.69 123 TRP A O 1
ATOM 948 N N . LYS A 1 124 ? -16.126 -4.151 0.719 1.00 92.56 124 LYS A N 1
ATOM 949 C CA . LYS A 1 124 ? -16.777 -5.442 0.961 1.00 92.56 124 LYS A CA 1
ATOM 950 C C . LYS A 1 124 ? -15.739 -6.553 1.113 1.00 92.56 124 LYS A C 1
ATOM 952 O O . LYS A 1 124 ? -15.912 -7.400 1.988 1.00 92.56 124 LYS A O 1
ATOM 957 N N . ALA A 1 125 ? -14.672 -6.516 0.316 1.00 91.56 125 ALA A N 1
ATOM 958 C CA . ALA A 1 125 ? -13.562 -7.467 0.390 1.00 91.56 125 ALA A CA 1
ATOM 959 C C . ALA A 1 125 ? -12.733 -7.337 1.683 1.00 91.56 125 ALA A C 1
ATOM 961 O O . ALA A 1 125 ? -11.987 -8.249 2.030 1.00 91.56 125 ALA A O 1
ATOM 962 N N . LEU A 1 126 ? -12.872 -6.225 2.413 1.00 94.25 126 LEU A N 1
ATOM 963 C CA . LEU A 1 126 ? -12.132 -5.949 3.649 1.00 94.25 126 LEU A CA 1
ATOM 964 C C . LEU A 1 126 ? -12.919 -6.267 4.929 1.00 94.25 126 LEU A C 1
ATOM 966 O O . LEU A 1 126 ? -12.412 -6.059 6.032 1.00 94.25 126 LEU A O 1
ATOM 970 N N . ARG A 1 127 ? -14.157 -6.762 4.822 1.00 89.50 127 ARG A N 1
ATOM 971 C CA . ARG A 1 127 ? -14.987 -7.085 5.992 1.00 89.50 127 ARG A CA 1
ATOM 972 C C . ARG A 1 127 ? -14.320 -8.122 6.895 1.00 89.50 127 ARG A C 1
ATOM 974 O O . ARG A 1 127 ? -13.796 -9.122 6.424 1.00 89.50 127 ARG A O 1
ATOM 981 N N . GLY A 1 128 ? -14.366 -7.874 8.205 1.00 84.50 128 GLY A N 1
ATOM 982 C CA . GLY A 1 128 ? -13.757 -8.744 9.218 1.00 84.50 128 GLY A CA 1
ATOM 983 C C . GLY A 1 128 ? -12.232 -8.638 9.318 1.00 84.50 128 GLY A C 1
ATOM 984 O O . GLY A 1 128 ? -11.647 -9.258 10.202 1.00 84.50 128 GLY A O 1
ATOM 985 N N . ARG A 1 129 ? -11.586 -7.841 8.458 1.00 88.12 129 ARG A N 1
ATOM 986 C CA . ARG A 1 129 ? -10.142 -7.600 8.495 1.00 88.12 129 ARG A CA 1
ATOM 987 C C . ARG A 1 129 ? -9.836 -6.369 9.342 1.00 88.12 129 ARG A C 1
ATOM 989 O O . ARG A 1 129 ? -10.590 -5.397 9.355 1.00 88.12 129 ARG A O 1
ATOM 996 N N . LYS A 1 130 ? -8.669 -6.372 9.983 1.00 89.19 130 LYS A N 1
ATOM 997 C CA . LYS A 1 130 ? -8.091 -5.157 10.560 1.00 89.19 130 LYS A CA 1
ATOM 998 C C . LYS A 1 130 ? -7.542 -4.288 9.431 1.00 89.19 130 LYS A C 1
ATOM 1000 O O . LYS A 1 130 ? -6.642 -4.729 8.719 1.00 89.19 130 LYS A O 1
ATOM 1005 N N . VAL A 1 131 ? -8.069 -3.075 9.280 1.00 93.75 131 VAL A N 1
ATOM 1006 C CA . VAL A 1 131 ? -7.727 -2.183 8.163 1.00 93.75 131 VAL A CA 1
ATOM 1007 C C . VAL A 1 131 ? -6.998 -0.937 8.654 1.00 93.75 131 VAL A C 1
ATOM 1009 O O . VAL A 1 131 ? -7.430 -0.275 9.598 1.00 93.75 131 VAL A O 1
ATOM 1012 N N . PHE A 1 132 ? -5.922 -0.592 7.960 1.00 95.19 132 PHE A N 1
ATOM 1013 C CA . PHE A 1 132 ? -5.182 0.651 8.099 1.00 95.19 132 PHE A CA 1
ATOM 1014 C C . PHE A 1 132 ? -5.274 1.473 6.817 1.00 95.19 132 PHE A C 1
ATOM 1016 O O . PHE A 1 132 ? -5.391 0.902 5.734 1.00 95.19 132 PHE A O 1
ATOM 1023 N N . LEU A 1 133 ? -5.201 2.799 6.928 1.00 95.25 133 LEU A N 1
ATOM 1024 C CA . LEU A 1 133 ? -5.221 3.713 5.786 1.00 95.25 133 LEU A CA 1
ATOM 1025 C C . LEU A 1 133 ? -3.938 4.539 5.730 1.00 95.25 133 LEU A C 1
ATOM 1027 O O . LEU A 1 133 ? -3.527 5.111 6.735 1.00 95.25 133 LEU A O 1
ATOM 1031 N N . ALA A 1 134 ? -3.362 4.666 4.546 1.00 94.31 134 ALA A N 1
ATOM 1032 C CA . ALA A 1 134 ? -2.295 5.600 4.230 1.00 94.31 134 ALA A CA 1
ATOM 1033 C C . ALA A 1 134 ? -2.645 6.342 2.937 1.00 94.31 134 ALA A C 1
ATOM 1035 O O . ALA A 1 134 ? -3.109 5.750 1.967 1.00 94.31 134 ALA A O 1
ATOM 1036 N N . ALA A 1 135 ? -2.415 7.643 2.928 1.00 92.56 135 ALA A N 1
ATOM 1037 C CA . ALA A 1 135 ? -2.533 8.482 1.747 1.00 92.56 135 ALA A CA 1
ATOM 1038 C C . ALA A 1 135 ? -1.422 9.527 1.789 1.00 92.56 135 ALA A C 1
ATOM 1040 O O . ALA A 1 135 ? -0.747 9.662 2.818 1.00 92.56 135 ALA A O 1
ATOM 1041 N N . ASP A 1 136 ? -1.254 10.260 0.696 1.00 86.94 136 ASP A N 1
ATOM 1042 C CA . ASP A 1 136 ? -0.225 11.287 0.625 1.00 86.94 136 ASP A CA 1
ATOM 1043 C C . ASP A 1 136 ? -0.498 12.402 1.656 1.00 86.94 136 ASP A C 1
ATOM 1045 O O . ASP A 1 136 ? -1.640 12.704 2.019 1.00 86.94 136 ASP A O 1
ATOM 1049 N N . GLY A 1 137 ? 0.568 13.028 2.163 1.00 82.56 137 GLY A N 1
ATOM 1050 C CA . GLY A 1 137 ? 0.487 14.063 3.202 1.00 82.56 137 GLY A CA 1
ATOM 1051 C C . GLY A 1 137 ? -0.138 15.389 2.744 1.00 82.56 137 GLY A C 1
ATOM 1052 O O . GLY A 1 137 ? -0.175 16.353 3.514 1.00 82.56 137 GLY A O 1
ATOM 1053 N N . ASP A 1 138 ? -0.620 15.472 1.505 1.00 87.12 138 ASP A N 1
ATOM 1054 C CA . ASP A 1 138 ? -1.196 16.674 0.918 1.00 87.12 138 ASP A CA 1
ATOM 1055 C C . ASP A 1 138 ? -2.699 16.834 1.229 1.00 87.12 138 ASP A C 1
ATOM 1057 O O . ASP A 1 138 ? -3.302 16.124 2.039 1.00 87.12 138 ASP A O 1
ATOM 1061 N N . GLU A 1 139 ? -3.323 17.859 0.651 1.00 88.94 139 GLU A N 1
ATOM 1062 C CA . GLU A 1 139 ? -4.744 18.121 0.875 1.00 88.94 139 GLU A CA 1
ATOM 1063 C C . GLU A 1 139 ? -5.654 17.054 0.244 1.00 88.94 139 GLU A C 1
ATOM 1065 O O . GLU A 1 139 ? -6.715 16.747 0.792 1.00 88.94 139 GLU A O 1
ATOM 1070 N N . ALA A 1 140 ? -5.256 16.485 -0.897 1.00 90.75 140 ALA A N 1
ATOM 1071 C CA . ALA A 1 140 ? -6.021 15.448 -1.572 1.00 90.75 140 ALA A CA 1
ATOM 1072 C C . ALA A 1 140 ? -5.997 14.149 -0.763 1.00 90.75 140 ALA A C 1
ATOM 1074 O O . ALA A 1 140 ? -7.072 13.618 -0.481 1.00 90.75 140 ALA A O 1
ATOM 1075 N N . GLY A 1 141 ? -4.827 13.720 -0.292 1.00 90.94 141 GLY A N 1
ATOM 1076 C CA . GLY A 1 141 ? -4.680 12.536 0.547 1.00 90.94 141 GLY A CA 1
ATOM 1077 C C . GLY A 1 141 ? -5.428 12.663 1.877 1.00 90.94 141 GLY A C 1
ATOM 1078 O O . GLY A 1 141 ? -6.168 11.755 2.261 1.00 90.94 141 GLY A O 1
ATOM 1079 N N . ARG A 1 142 ? -5.383 13.830 2.544 1.00 89.56 142 ARG A N 1
ATOM 1080 C CA . ARG A 1 142 ? -6.199 14.076 3.756 1.00 89.56 142 ARG A CA 1
ATOM 1081 C C . ARG A 1 142 ? -7.703 13.945 3.502 1.00 89.56 142 ARG A C 1
ATOM 1083 O O . ARG A 1 142 ? -8.411 13.357 4.323 1.00 89.56 142 ARG A O 1
ATOM 1090 N N . ARG A 1 143 ? -8.202 14.473 2.378 1.00 93.19 143 ARG A N 1
ATOM 1091 C CA . ARG A 1 143 ? -9.611 14.301 1.979 1.00 93.19 143 ARG A CA 1
ATOM 1092 C C . ARG A 1 143 ? -9.929 12.843 1.649 1.00 93.19 143 ARG A C 1
ATOM 1094 O O . ARG A 1 143 ? -10.998 12.370 2.032 1.00 93.19 143 ARG A O 1
ATOM 1101 N N . ALA A 1 144 ? -9.010 12.136 0.989 1.00 94.44 144 ALA A N 1
ATOM 1102 C CA . ALA A 1 144 ? -9.149 10.717 0.679 1.00 94.44 144 ALA A CA 1
ATOM 1103 C C . ALA A 1 144 ? -9.309 9.896 1.962 1.00 94.44 144 ALA A C 1
ATOM 1105 O O . ALA A 1 144 ? -10.272 9.145 2.074 1.00 94.44 144 ALA A O 1
ATOM 1106 N N . LEU A 1 145 ? -8.443 10.108 2.962 1.00 92.50 145 LEU A N 1
ATOM 1107 C CA . LEU A 1 145 ? -8.514 9.425 4.258 1.00 92.50 145 LEU A CA 1
ATOM 1108 C C . LEU A 1 145 ? -9.852 9.660 4.958 1.00 92.50 145 LEU A C 1
ATOM 1110 O O . LEU A 1 145 ? -10.498 8.695 5.360 1.00 92.50 145 LEU A O 1
ATOM 1114 N N . ALA A 1 146 ? -10.289 10.918 5.075 1.00 91.31 146 ALA A N 1
ATOM 1115 C CA . ALA A 1 146 ? -11.557 11.244 5.727 1.00 91.31 146 ALA A CA 1
ATOM 1116 C C . ALA A 1 146 ? -12.741 10.545 5.038 1.00 91.31 146 ALA A C 1
ATOM 1118 O O . ALA A 1 146 ? -13.561 9.903 5.698 1.00 91.31 146 ALA A O 1
ATOM 1119 N N . ARG A 1 147 ? -12.780 10.603 3.703 1.00 96.19 147 ARG A N 1
ATOM 1120 C CA . ARG A 1 147 ? -13.807 9.942 2.899 1.00 96.19 147 ARG A CA 1
ATOM 1121 C C . ARG A 1 147 ? -13.750 8.422 3.034 1.00 96.19 147 ARG A C 1
ATOM 1123 O O . ARG A 1 147 ? -14.774 7.798 3.268 1.00 96.19 147 ARG A O 1
ATOM 1130 N N . TRP A 1 148 ? -12.570 7.817 2.932 1.00 96.81 148 TRP A N 1
ATOM 1131 C CA . TRP A 1 148 ? -12.395 6.373 3.080 1.00 96.81 148 TRP A CA 1
ATOM 1132 C C . TRP A 1 148 ? -12.825 5.879 4.460 1.00 96.81 148 TRP A C 1
ATOM 1134 O O . TRP A 1 148 ? -13.436 4.820 4.566 1.00 96.81 148 TRP A O 1
ATOM 1144 N N . GLN A 1 149 ? -12.571 6.647 5.521 1.00 92.00 149 GLN A N 1
ATOM 1145 C CA . GLN A 1 149 ? -13.084 6.325 6.852 1.00 92.00 149 GLN A CA 1
ATOM 1146 C C . GLN A 1 149 ? -14.615 6.365 6.909 1.00 92.00 149 GLN A C 1
ATOM 1148 O O . GLN A 1 149 ? -15.217 5.489 7.528 1.00 92.00 149 GLN A O 1
ATOM 1153 N N . GLU A 1 150 ? -15.251 7.360 6.291 1.00 91.88 150 GLU A N 1
ATOM 1154 C CA . GLU A 1 150 ? -16.713 7.465 6.231 1.00 91.88 150 GLU A CA 1
ATOM 1155 C C . GLU A 1 150 ? -17.337 6.330 5.412 1.00 91.88 150 GLU A C 1
ATOM 1157 O O . GLU A 1 150 ? -18.250 5.649 5.884 1.00 91.88 150 GLU A O 1
ATOM 1162 N N . GLU A 1 151 ? -16.796 6.063 4.224 1.00 95.81 151 GLU A N 1
ATOM 1163 C CA . GLU A 1 151 ? -17.233 4.960 3.377 1.00 95.81 151 GLU A CA 1
ATOM 1164 C C . GLU A 1 151 ? -17.091 3.627 4.113 1.00 95.81 151 GLU A C 1
ATOM 1166 O O . GLU A 1 151 ? -18.064 2.883 4.207 1.00 95.81 151 GLU A O 1
ATOM 1171 N N . ALA A 1 152 ? -15.935 3.347 4.718 1.00 93.31 152 ALA A N 1
ATOM 1172 C CA . ALA A 1 152 ? -15.699 2.113 5.462 1.00 93.31 152 ALA A CA 1
ATOM 1173 C C . ALA A 1 152 ? -16.712 1.904 6.603 1.00 93.31 152 ALA A C 1
ATOM 1175 O O . ALA A 1 152 ? -17.194 0.783 6.796 1.00 93.31 152 ALA A O 1
ATOM 1176 N N . ARG A 1 153 ? -17.117 2.972 7.306 1.00 88.12 153 ARG A N 1
ATOM 1177 C CA . ARG A 1 153 ? -18.143 2.892 8.365 1.00 88.12 153 ARG A CA 1
ATOM 1178 C C . ARG A 1 153 ? -19.484 2.399 7.837 1.00 88.12 153 ARG A C 1
ATOM 1180 O O . ARG A 1 153 ? -20.139 1.616 8.521 1.00 88.12 153 ARG A O 1
ATOM 1187 N N . SER A 1 154 ? -19.867 2.769 6.613 1.00 90.19 154 SER A N 1
ATOM 1188 C CA . SER A 1 154 ? -21.090 2.246 5.978 1.00 90.19 154 SER A CA 1
ATOM 1189 C C . SER A 1 154 ? -21.037 0.728 5.726 1.00 90.19 154 SER A C 1
ATOM 1191 O O . SER A 1 154 ? -22.075 0.078 5.600 1.00 90.19 154 SER A O 1
ATOM 1193 N N . PHE A 1 155 ? -19.836 0.136 5.729 1.00 90.25 155 PHE A N 1
ATOM 1194 C CA . PHE A 1 155 ? -19.602 -1.309 5.646 1.00 90.25 155 PHE A CA 1
ATOM 1195 C C . PHE A 1 155 ? -19.345 -1.969 7.010 1.00 90.25 155 PHE A C 1
ATOM 1197 O O . PHE A 1 155 ? -19.061 -3.169 7.038 1.00 90.25 155 PHE A O 1
ATOM 1204 N N . GLY A 1 156 ? -19.462 -1.225 8.118 1.00 84.00 156 GLY A N 1
ATOM 1205 C CA . GLY A 1 156 ? -19.178 -1.706 9.474 1.00 84.00 156 GLY A CA 1
ATOM 1206 C C . GLY A 1 156 ? -17.685 -1.804 9.800 1.00 84.00 156 GLY A C 1
ATOM 1207 O O . GLY A 1 156 ? -17.314 -2.506 10.736 1.00 84.00 156 GLY A O 1
ATOM 1208 N N . LEU A 1 157 ? -16.829 -1.135 9.023 1.00 86.19 157 LEU A N 1
ATOM 1209 C CA . LEU A 1 157 ? -15.381 -1.110 9.207 1.00 86.19 157 LEU A CA 1
ATOM 1210 C C . LEU A 1 157 ? -14.938 0.197 9.870 1.00 86.19 157 LEU A C 1
ATOM 1212 O O . LEU A 1 157 ? -15.478 1.270 9.603 1.00 86.19 157 LEU A O 1
ATOM 1216 N N . PHE A 1 158 ? -13.904 0.110 10.704 1.00 85.88 158 PHE A N 1
ATOM 1217 C CA . PHE A 1 158 ? -13.347 1.247 11.441 1.00 85.88 158 PHE A CA 1
ATOM 1218 C C . PHE A 1 158 ? -11.844 1.353 11.178 1.00 85.88 158 PHE A C 1
ATOM 1220 O O . PHE A 1 158 ? -11.036 1.028 12.048 1.00 85.88 158 PHE A O 1
ATOM 1227 N N . PRO A 1 159 ? -11.448 1.748 9.958 1.00 88.38 159 PRO A N 1
ATOM 1228 C CA . PRO A 1 159 ? -10.055 1.690 9.565 1.00 88.38 159 PRO A CA 1
ATOM 1229 C C . PRO A 1 159 ? -9.220 2.764 10.284 1.00 88.38 159 PRO A C 1
ATOM 1231 O O . PRO A 1 159 ? -9.686 3.881 10.544 1.00 88.38 159 PRO A O 1
ATOM 1234 N N . LEU A 1 160 ? -7.971 2.415 10.601 1.00 86.19 160 LEU A N 1
ATOM 1235 C CA . LEU A 1 160 ? -7.044 3.254 11.363 1.00 86.19 160 LEU A CA 1
ATOM 1236 C C . LEU A 1 160 ? -6.109 4.020 10.422 1.00 86.19 160 LEU A C 1
AT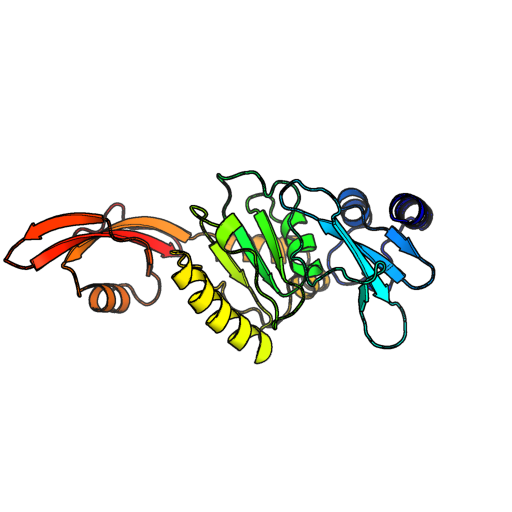OM 1238 O O . LEU A 1 160 ? -5.346 3.385 9.693 1.00 86.19 160 LEU A O 1
ATOM 1242 N N . PRO A 1 161 ? -6.110 5.362 10.422 1.00 87.06 161 PRO A N 1
ATOM 1243 C CA . PRO A 1 161 ? -5.138 6.106 9.641 1.00 87.06 161 PRO A CA 1
ATOM 1244 C C . PRO A 1 161 ? -3.741 5.885 10.231 1.00 87.06 161 PRO A C 1
ATOM 1246 O O . PRO A 1 161 ? -3.541 5.976 11.446 1.00 87.06 161 PRO A O 1
ATOM 1249 N N . LEU A 1 162 ? -2.774 5.585 9.369 1.00 85.94 162 LEU A N 1
ATOM 1250 C CA . LEU A 1 162 ? -1.366 5.574 9.736 1.00 85.94 162 LEU A CA 1
ATOM 1251 C C . LEU A 1 162 ? -0.903 7.004 10.056 1.00 85.94 162 LEU A C 1
ATOM 1253 O O . LEU A 1 162 ? -1.514 7.972 9.589 1.00 85.94 162 LEU A O 1
ATOM 1257 N N . PRO A 1 163 ? 0.174 7.165 10.847 1.00 78.56 163 PRO A N 1
ATOM 1258 C CA . PRO A 1 163 ? 0.803 8.466 11.016 1.00 78.56 163 PRO A CA 1
ATOM 1259 C C . PRO A 1 163 ? 1.138 9.075 9.647 1.00 78.56 163 PRO A C 1
ATOM 1261 O O . PRO A 1 163 ? 1.601 8.341 8.769 1.00 78.56 163 PRO A O 1
ATOM 1264 N N . PRO A 1 164 ? 0.916 10.386 9.455 1.00 72.19 164 PRO A N 1
ATOM 1265 C CA . PRO A 1 164 ? 1.245 11.030 8.196 1.00 72.19 164 PRO A CA 1
ATOM 1266 C C . PRO A 1 164 ? 2.750 10.928 7.946 1.00 72.19 164 PRO A C 1
ATOM 1268 O O . PRO A 1 164 ? 3.555 11.113 8.863 1.00 72.19 164 PRO A O 1
ATOM 1271 N N . LEU A 1 165 ? 3.112 10.653 6.699 1.00 72.00 165 LEU A N 1
ATOM 1272 C CA . LEU A 1 165 ? 4.468 10.830 6.206 1.00 72.00 165 LEU A CA 1
ATOM 1273 C C . LE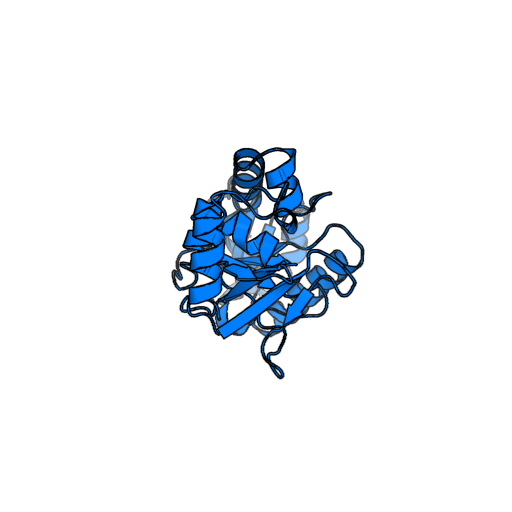U A 1 165 ? 4.526 12.127 5.401 1.00 72.00 165 LEU A C 1
ATOM 1275 O O . LEU A 1 165 ? 3.568 12.488 4.719 1.00 72.00 165 LEU A O 1
ATOM 1279 N N . GLU A 1 166 ? 5.659 12.821 5.482 1.00 76.12 166 GLU A N 1
ATOM 1280 C CA . GLU A 1 166 ? 5.942 13.965 4.605 1.00 76.12 166 GLU A CA 1
ATOM 1281 C C . GLU A 1 166 ? 6.181 13.524 3.149 1.00 76.12 166 GLU A C 1
ATOM 1283 O O . GLU A 1 166 ? 6.031 14.323 2.230 1.00 76.12 166 GLU A O 1
ATOM 1288 N N . GLU A 1 167 ? 6.525 12.249 2.949 1.00 86.38 167 GLU A N 1
ATOM 1289 C CA . GLU A 1 167 ? 6.893 11.621 1.678 1.00 86.38 167 GLU A CA 1
ATOM 1290 C C . GLU A 1 167 ? 6.058 10.356 1.433 1.00 86.38 167 GLU A C 1
ATOM 1292 O O . GLU A 1 167 ? 5.597 9.715 2.382 1.00 86.38 167 GLU A O 1
ATOM 1297 N N . ASP A 1 168 ? 5.899 9.951 0.170 1.00 92.44 168 ASP A N 1
ATOM 1298 C CA . ASP A 1 168 ? 5.214 8.693 -0.153 1.00 92.44 168 ASP A CA 1
ATOM 1299 C C . ASP A 1 168 ? 6.082 7.451 0.180 1.00 92.44 168 ASP A C 1
ATOM 1301 O O . ASP A 1 168 ? 7.287 7.536 0.438 1.00 92.44 168 ASP A O 1
ATOM 1305 N N . PHE A 1 169 ? 5.493 6.249 0.196 1.00 95.94 169 PHE A N 1
ATOM 1306 C CA . PHE A 1 169 ? 6.248 5.026 0.522 1.00 95.94 169 PHE A CA 1
ATOM 1307 C C . PHE A 1 169 ? 7.386 4.735 -0.470 1.00 95.94 169 PHE A C 1
ATOM 1309 O O . PHE A 1 169 ? 8.435 4.225 -0.065 1.00 95.94 169 PHE A O 1
ATOM 1316 N N . CYS A 1 170 ? 7.207 5.043 -1.759 1.00 96.94 170 CYS A N 1
ATOM 1317 C CA . CYS A 1 170 ? 8.270 4.906 -2.755 1.00 96.94 170 CYS A CA 1
ATOM 1318 C C . CYS A 1 170 ? 9.450 5.834 -2.451 1.00 96.94 170 CYS A C 1
ATOM 1320 O O . CYS A 1 170 ? 10.601 5.416 -2.587 1.00 96.94 170 CYS A O 1
ATOM 1322 N N . GLU A 1 171 ? 9.173 7.078 -2.075 1.00 94.88 171 GLU A N 1
ATOM 1323 C CA . GLU A 1 171 ? 10.155 8.099 -1.732 1.00 94.88 171 GLU A CA 1
ATOM 1324 C C . GLU A 1 171 ? 10.915 7.718 -0.467 1.00 94.88 171 GLU A C 1
ATOM 1326 O O . GLU A 1 171 ? 12.146 7.680 -0.508 1.00 94.88 171 GLU A O 1
ATOM 1331 N N . VAL A 1 172 ? 10.214 7.291 0.589 1.00 94.19 172 VAL A N 1
ATOM 1332 C CA . VAL A 1 172 ? 10.852 6.802 1.819 1.00 94.19 172 VAL A CA 1
ATOM 1333 C C . VAL A 1 172 ? 11.786 5.631 1.514 1.00 94.19 172 VAL A C 1
ATOM 1335 O O . VAL A 1 172 ? 12.961 5.654 1.887 1.00 94.19 172 VAL A O 1
ATOM 1338 N N . ALA A 1 173 ? 11.302 4.622 0.784 1.00 96.94 173 ALA A N 1
ATOM 1339 C CA . ALA A 1 173 ? 12.112 3.457 0.434 1.00 96.94 173 ALA A CA 1
ATOM 1340 C C . ALA A 1 173 ? 13.287 3.807 -0.493 1.00 96.94 173 ALA A C 1
ATOM 1342 O O . ALA A 1 173 ? 14.342 3.175 -0.425 1.00 96.94 173 ALA A O 1
ATOM 1343 N N . GLY A 1 174 ? 13.114 4.790 -1.377 1.00 96.38 174 GLY A N 1
ATOM 1344 C CA . GLY A 1 174 ? 14.137 5.233 -2.314 1.00 96.38 174 GLY A CA 1
ATOM 1345 C C . GLY A 1 174 ? 15.218 6.112 -1.695 1.00 96.38 174 GLY A C 1
ATOM 1346 O O . GLY A 1 174 ? 16.383 5.979 -2.066 1.00 96.38 174 GLY A O 1
ATOM 1347 N N . ARG A 1 175 ? 14.840 7.004 -0.775 1.00 95.31 175 ARG A N 1
ATOM 1348 C CA . ARG A 1 175 ? 15.714 8.009 -0.156 1.00 95.31 175 ARG A CA 1
ATOM 1349 C C . ARG A 1 175 ? 16.379 7.497 1.114 1.00 95.31 175 ARG A C 1
ATOM 1351 O O . ARG A 1 175 ? 17.584 7.666 1.270 1.00 95.31 175 ARG A O 1
ATOM 1358 N N . TYR A 1 176 ? 15.607 6.854 1.989 1.00 92.88 176 TYR A N 1
ATOM 1359 C CA . TYR A 1 176 ? 16.071 6.374 3.296 1.00 92.88 176 TYR A CA 1
ATOM 1360 C C . TYR A 1 176 ? 16.296 4.857 3.333 1.00 92.88 176 TYR A C 1
ATOM 1362 O O . TYR A 1 176 ? 16.834 4.330 4.305 1.00 92.88 176 TYR A O 1
ATOM 1370 N N . GLY A 1 177 ? 15.928 4.152 2.262 1.00 95.38 177 GLY A N 1
ATOM 1371 C CA . GLY A 1 177 ? 16.133 2.716 2.118 1.00 95.38 177 GLY A CA 1
ATOM 1372 C C . GLY A 1 177 ? 14.945 1.872 2.580 1.00 95.38 177 GLY A C 1
ATOM 1373 O O . GLY A 1 177 ? 14.043 2.311 3.294 1.00 95.38 177 GLY A O 1
ATOM 1374 N N . ARG A 1 178 ? 14.958 0.602 2.167 1.00 97.25 178 ARG A N 1
ATOM 1375 C CA . ARG A 1 178 ? 13.878 -0.369 2.421 1.00 97.25 178 ARG A CA 1
ATOM 1376 C C . ARG A 1 178 ? 13.655 -0.638 3.907 1.00 97.25 178 ARG A C 1
ATOM 1378 O O . ARG A 1 178 ? 12.511 -0.733 4.339 1.00 97.25 178 ARG A O 1
ATOM 1385 N N . GLU A 1 179 ? 14.734 -0.711 4.683 1.00 95.62 179 GLU A N 1
ATOM 1386 C CA . GLU A 1 179 ? 14.658 -0.937 6.131 1.00 95.62 179 GLU A CA 1
ATOM 1387 C C . GLU A 1 179 ? 13.993 0.232 6.865 1.00 95.62 179 GLU A C 1
ATOM 1389 O O . GLU A 1 179 ? 13.286 0.010 7.845 1.00 95.62 179 GLU A O 1
ATOM 1394 N N . ALA A 1 180 ? 14.135 1.466 6.366 1.00 92.19 180 ALA A N 1
ATOM 1395 C CA . ALA A 1 180 ? 13.440 2.617 6.935 1.00 92.19 180 ALA A CA 1
ATOM 1396 C C . ALA A 1 180 ? 11.920 2.504 6.733 1.00 92.19 180 ALA A C 1
ATOM 1398 O O . ALA A 1 180 ? 11.161 2.654 7.692 1.00 92.19 180 ALA A O 1
ATOM 1399 N N . LEU A 1 181 ? 11.470 2.156 5.518 1.00 95.56 181 LEU A N 1
ATOM 1400 C CA . LEU A 1 181 ? 10.047 1.907 5.253 1.00 95.56 181 LEU A CA 1
ATOM 1401 C C . LEU A 1 181 ? 9.521 0.731 6.091 1.00 95.56 181 LEU A C 1
ATOM 1403 O O . LEU A 1 181 ? 8.449 0.831 6.686 1.00 95.56 181 LEU A O 1
ATOM 1407 N N . LYS A 1 182 ? 10.283 -0.365 6.184 1.00 96.44 182 LYS A N 1
ATOM 1408 C CA . LYS A 1 182 ? 9.929 -1.526 7.009 1.00 96.44 182 LYS A CA 1
ATOM 1409 C C . LYS A 1 182 ? 9.773 -1.151 8.484 1.00 96.44 182 LYS A C 1
ATOM 1411 O O . LYS A 1 182 ? 8.775 -1.514 9.099 1.00 96.44 182 LYS A O 1
ATOM 1416 N N . GLY A 1 183 ? 10.728 -0.407 9.044 1.00 89.31 183 GLY A N 1
ATOM 1417 C CA . GLY A 1 183 ? 10.688 0.062 10.430 1.00 89.31 183 GLY A CA 1
ATOM 1418 C C . GLY A 1 183 ? 9.508 0.996 10.702 1.00 89.31 183 GLY A C 1
ATOM 1419 O O . GLY A 1 183 ? 8.837 0.855 11.727 1.00 89.31 183 GLY A O 1
ATOM 1420 N N . PHE A 1 184 ? 9.199 1.894 9.760 1.00 89.75 184 PHE A N 1
ATOM 1421 C CA . PHE A 1 184 ? 7.995 2.719 9.824 1.00 89.75 184 PHE A CA 1
ATOM 1422 C C . PHE A 1 184 ? 6.728 1.858 9.865 1.00 89.75 184 PHE A C 1
ATOM 1424 O O . PHE A 1 184 ? 5.928 2.019 10.782 1.00 89.75 184 PHE A O 1
ATOM 1431 N N . LEU A 1 185 ? 6.560 0.922 8.924 1.00 94.00 185 LEU A N 1
ATOM 1432 C CA . LEU A 1 185 ? 5.381 0.051 8.860 1.00 94.00 185 LEU A CA 1
ATOM 1433 C C . LEU A 1 185 ? 5.248 -0.806 10.124 1.00 94.00 185 LEU A C 1
ATOM 1435 O O . LEU A 1 185 ? 4.168 -0.855 10.705 1.00 94.00 185 LEU A O 1
ATOM 1439 N N . ALA A 1 186 ? 6.343 -1.390 10.614 1.00 91.50 186 ALA A N 1
ATOM 1440 C CA . ALA A 1 186 ? 6.357 -2.143 11.866 1.00 91.50 186 ALA A CA 1
ATOM 1441 C C . ALA A 1 186 ? 5.863 -1.294 13.049 1.00 91.50 186 ALA A C 1
ATOM 1443 O O . ALA A 1 186 ? 4.992 -1.721 13.803 1.00 91.50 186 ALA A O 1
ATOM 1444 N N . SER A 1 187 ? 6.367 -0.063 13.183 1.00 83.69 187 SER A N 1
ATOM 1445 C CA . SER A 1 187 ? 5.956 0.858 14.251 1.00 83.69 187 SER A CA 1
ATOM 1446 C C . SER A 1 187 ? 4.520 1.368 14.085 1.00 83.69 187 SER A C 1
ATOM 1448 O O . SER A 1 187 ? 3.802 1.567 15.068 1.00 83.69 187 SER A O 1
ATOM 1450 N N . ALA A 1 188 ? 4.094 1.612 12.847 1.00 84.75 188 ALA A N 1
ATOM 1451 C CA . ALA A 1 188 ? 2.787 2.171 12.534 1.00 84.75 188 ALA A CA 1
ATOM 1452 C C . ALA A 1 188 ? 1.664 1.132 12.659 1.00 84.75 188 ALA A C 1
ATOM 1454 O O . ALA A 1 188 ? 0.534 1.504 12.978 1.00 84.75 188 ALA A O 1
ATOM 1455 N N . LEU A 1 189 ? 1.975 -0.150 12.441 1.00 87.69 189 LEU A N 1
ATOM 1456 C CA . LEU A 1 189 ? 1.029 -1.267 12.473 1.00 87.69 189 LEU A CA 1
ATOM 1457 C C . LEU A 1 189 ? 1.004 -2.021 13.812 1.00 87.69 189 LEU A C 1
ATOM 1459 O O . LEU A 1 189 ? 0.117 -2.861 13.993 1.00 87.69 189 LEU A O 1
ATOM 1463 N N . ASP A 1 190 ? 1.888 -1.682 14.763 1.00 82.31 190 ASP A N 1
ATOM 1464 C CA . ASP A 1 190 ? 1.889 -2.172 16.156 1.00 82.31 190 ASP A CA 1
ATOM 1465 C C . ASP A 1 190 ? 0.712 -1.600 16.972 1.00 82.31 190 ASP A C 1
ATOM 1467 O O . ASP A 1 190 ? 0.848 -0.903 17.983 1.00 82.31 190 ASP A O 1
ATOM 1471 N N . TRP A 1 191 ? -0.492 -1.870 16.475 1.00 68.88 191 TRP A N 1
ATOM 1472 C CA . TRP A 1 191 ? -1.736 -1.660 17.188 1.00 68.88 191 TRP A CA 1
ATOM 1473 C C . TRP A 1 191 ? -2.202 -2.988 17.775 1.00 68.88 191 TRP A C 1
ATOM 1475 O O . TRP A 1 191 ? -2.385 -3.958 17.040 1.00 68.88 191 TRP A O 1
ATOM 1485 N N . ARG A 1 192 ? -2.467 -3.048 19.072 1.00 66.06 192 ARG A N 1
ATOM 1486 C CA . ARG A 1 192 ? -2.966 -4.239 19.765 1.00 66.06 192 ARG A CA 1
ATOM 1487 C C . ARG A 1 192 ? -4.469 -4.141 19.998 1.00 66.06 192 ARG A C 1
ATOM 1489 O O . ARG A 1 192 ? -4.958 -3.083 20.373 1.00 66.06 192 ARG A O 1
ATOM 1496 N N . CYS A 1 193 ? -5.197 -5.232 19.772 1.00 59.62 193 CYS A N 1
ATOM 1497 C CA . CYS A 1 193 ? -6.619 -5.329 20.106 1.00 59.62 193 CYS A CA 1
ATOM 1498 C C . CYS A 1 193 ? -6.780 -5.811 21.548 1.00 59.62 193 CYS A C 1
ATOM 1500 O O . CYS A 1 193 ? -6.110 -6.756 21.953 1.00 59.62 193 CYS A O 1
ATOM 1502 N N . THR A 1 194 ? -7.706 -5.220 22.285 1.00 62.06 194 THR A N 1
ATOM 1503 C CA . THR A 1 194 ? -8.250 -5.739 23.546 1.00 62.06 194 THR A CA 1
ATOM 1504 C C . THR A 1 194 ? -9.764 -5.541 23.541 1.00 62.06 194 THR A C 1
ATOM 1506 O O . THR A 1 194 ? -10.300 -4.891 22.643 1.00 62.06 194 THR A O 1
ATOM 1509 N N . GLU A 1 195 ? -10.477 -6.116 24.499 1.00 68.25 195 GLU A N 1
ATOM 1510 C CA . GLU A 1 195 ? -11.899 -5.829 24.685 1.00 68.25 195 GLU A CA 1
ATOM 1511 C C . GLU A 1 195 ? -12.070 -4.639 25.635 1.00 68.25 195 GLU A C 1
ATOM 1513 O O . GLU A 1 195 ? -11.347 -4.487 26.625 1.00 68.25 195 GLU A O 1
ATOM 1518 N N . ALA A 1 196 ? -13.043 -3.790 25.324 1.00 71.75 196 ALA A N 1
ATOM 1519 C CA . ALA A 1 196 ? -13.521 -2.741 26.203 1.00 71.75 196 ALA A CA 1
ATOM 1520 C C . ALA A 1 196 ? -15.007 -2.961 26.467 1.00 71.75 196 ALA A C 1
ATOM 1522 O O . ALA A 1 196 ? -15.812 -2.974 25.541 1.00 71.75 196 ALA A O 1
ATOM 1523 N N . VAL A 1 197 ? -15.379 -3.147 27.725 1.00 76.56 197 VAL A N 1
ATOM 1524 C CA . VAL A 1 197 ? -16.785 -3.205 28.133 1.00 76.56 197 VAL A CA 1
ATOM 1525 C C . VAL A 1 197 ? -17.134 -1.844 28.700 1.00 76.56 197 VAL A C 1
ATOM 1527 O O . VAL A 1 197 ? -16.479 -1.417 29.643 1.00 76.56 197 VAL A O 1
ATOM 1530 N N . LEU A 1 198 ? -18.107 -1.169 28.090 1.00 80.81 198 LEU A N 1
ATOM 1531 C CA . LEU A 1 198 ? -18.504 0.199 28.419 1.00 80.81 198 LEU A CA 1
ATOM 1532 C C . LEU A 1 198 ? -20.021 0.276 28.596 1.00 80.81 198 LEU A C 1
ATOM 1534 O O . LEU A 1 198 ? -20.770 -0.527 28.028 1.00 80.81 198 LEU A O 1
ATOM 1538 N N . LEU A 1 199 ? -20.491 1.302 29.300 1.00 84.62 199 LEU A N 1
ATOM 1539 C CA . LEU A 1 199 ? -21.881 1.732 29.184 1.00 84.62 199 LEU A CA 1
ATOM 1540 C C . LEU A 1 199 ? -22.091 2.469 27.853 1.00 84.62 199 LEU A C 1
ATOM 1542 O O . LEU A 1 199 ? -21.252 3.258 27.420 1.00 84.62 199 LEU A O 1
ATOM 1546 N N . GLU A 1 200 ? -23.235 2.233 27.211 1.00 82.19 200 GLU A N 1
ATOM 1547 C CA . GLU A 1 200 ? -23.636 2.919 25.978 1.00 82.19 200 GLU A CA 1
ATOM 1548 C C . GLU A 1 200 ? -23.597 4.447 26.196 1.00 82.19 200 GLU A C 1
ATOM 1550 O O . GLU A 1 200 ? -24.146 4.969 27.181 1.00 82.19 200 GLU A O 1
ATOM 1555 N N . GLY A 1 201 ? -22.889 5.158 25.309 1.00 81.12 201 GLY A N 1
ATOM 1556 C CA . GLY A 1 201 ? -22.675 6.606 25.385 1.00 81.12 201 GLY A CA 1
ATOM 1557 C C . GLY A 1 201 ? -21.409 7.064 26.129 1.00 81.12 201 GLY A C 1
ATOM 1558 O O . GLY A 1 201 ? -21.206 8.271 26.268 1.00 81.12 201 GLY A O 1
ATOM 1559 N N . GLU A 1 202 ? -20.561 6.159 26.635 1.00 82.88 202 GLU A N 1
ATOM 1560 C CA . GLU A 1 202 ? -19.300 6.514 27.325 1.00 82.88 202 GLU A CA 1
ATOM 1561 C C . GLU A 1 202 ? -18.043 6.443 26.442 1.00 82.88 202 GLU A C 1
ATOM 1563 O O . GLU A 1 202 ? -16.922 6.662 26.911 1.00 82.88 202 GLU A O 1
ATOM 1568 N N . GLU A 1 203 ? -18.205 6.203 25.143 1.00 76.12 203 GLU A N 1
ATOM 1569 C CA . GLU A 1 203 ? -17.111 5.988 24.192 1.00 76.12 203 GLU A CA 1
ATOM 1570 C C . GLU A 1 203 ? -16.178 7.205 24.118 1.00 76.12 203 GLU A C 1
ATOM 1572 O O . GLU A 1 203 ? -14.952 7.079 24.103 1.00 76.12 203 GLU A O 1
ATOM 1577 N N . GLU A 1 204 ? -16.758 8.405 24.100 1.00 73.38 204 GLU A N 1
ATOM 1578 C CA . GLU A 1 204 ? -16.011 9.660 24.001 1.00 73.38 204 GLU A CA 1
ATOM 1579 C C . GLU A 1 204 ? -15.245 9.978 25.295 1.00 73.38 204 GLU A C 1
ATOM 1581 O O . GLU A 1 204 ? -14.120 10.483 25.257 1.00 73.38 204 GLU A O 1
ATOM 1586 N N . ALA A 1 205 ? -15.817 9.638 26.454 1.00 78.06 205 ALA A N 1
ATOM 1587 C CA . ALA A 1 205 ? -15.144 9.791 27.741 1.00 78.06 205 ALA A CA 1
ATOM 1588 C C . ALA A 1 205 ? -13.926 8.858 27.836 1.00 78.06 205 ALA A C 1
ATOM 1590 O O . ALA A 1 205 ? -12.845 9.291 28.250 1.00 78.06 205 ALA A O 1
ATOM 1591 N N . MET A 1 206 ? -14.068 7.612 27.368 1.00 73.50 206 MET A N 1
ATOM 1592 C CA . MET A 1 206 ? -12.961 6.665 27.251 1.00 73.50 206 MET A CA 1
ATOM 1593 C C . MET A 1 206 ? -11.858 7.189 26.322 1.00 73.50 206 MET A C 1
ATOM 1595 O O . MET A 1 206 ? -10.690 7.227 26.721 1.00 73.50 206 MET A O 1
ATOM 1599 N N . ARG A 1 207 ? -12.212 7.641 25.110 1.00 68.44 207 ARG A N 1
ATOM 1600 C CA . ARG A 1 207 ? -11.255 8.183 24.124 1.00 68.44 207 ARG A CA 1
ATOM 1601 C C . ARG A 1 207 ? -10.447 9.356 24.679 1.00 68.44 207 ARG A C 1
ATOM 1603 O O . ARG A 1 207 ? -9.234 9.412 24.478 1.00 68.44 207 ARG A O 1
ATOM 1610 N N . LYS A 1 208 ? -11.096 10.267 25.412 1.00 68.94 208 LYS A N 1
ATOM 1611 C CA . LYS A 1 208 ? -10.434 11.418 26.051 1.00 68.94 208 LYS A CA 1
ATOM 1612 C C . LYS A 1 208 ? -9.459 11.003 27.149 1.00 68.94 208 LYS A C 1
ATOM 1614 O O . LYS A 1 208 ? -8.397 11.608 27.274 1.00 68.94 208 LYS A O 1
ATOM 1619 N N . ARG A 1 209 ? -9.796 9.979 27.941 1.00 67.06 209 ARG A N 1
ATOM 1620 C CA . ARG A 1 209 ? -8.934 9.511 29.040 1.00 67.06 209 ARG A CA 1
ATOM 1621 C C . ARG A 1 209 ? -7.741 8.709 28.542 1.00 67.06 209 ARG A C 1
ATOM 1623 O O . ARG A 1 209 ? -6.666 8.792 29.127 1.00 67.06 209 ARG A O 1
ATOM 1630 N N . ILE A 1 210 ? -7.912 7.967 27.450 1.00 62.38 210 ILE A N 1
ATOM 1631 C CA . ILE A 1 210 ? -6.842 7.200 26.813 1.00 62.38 210 ILE A CA 1
ATOM 1632 C C . ILE A 1 210 ? -6.277 7.999 25.633 1.00 62.38 210 ILE A C 1
ATOM 1634 O O . ILE A 1 210 ? -6.362 7.583 24.481 1.00 62.38 210 ILE A O 1
ATOM 1638 N N . VAL A 1 211 ? -5.743 9.182 25.960 1.00 51.97 211 VAL A N 1
ATOM 1639 C CA . VAL A 1 211 ? -4.988 10.145 25.130 1.00 51.97 211 VAL A CA 1
ATOM 1640 C C . VAL A 1 211 ? -4.818 9.728 23.658 1.00 51.97 211 VAL A C 1
ATOM 1642 O O . VAL A 1 211 ? -3.743 9.287 23.261 1.00 51.97 211 VAL A O 1
ATOM 1645 N N . GLY A 1 212 ? -5.877 9.825 22.846 1.00 52.53 212 GLY A N 1
ATOM 1646 C CA . GLY A 1 212 ? -5.831 9.631 21.387 1.00 52.53 212 GLY A CA 1
ATOM 1647 C C . GLY A 1 212 ? -5.277 8.289 20.874 1.00 52.53 212 GLY A C 1
ATOM 1648 O O . GLY A 1 212 ? -4.970 8.183 19.690 1.00 52.53 212 GLY A O 1
ATOM 1649 N N . LYS A 1 213 ? -5.120 7.275 21.736 1.00 61.25 213 LYS A N 1
ATOM 1650 C CA . LYS A 1 213 ? -4.451 5.998 21.414 1.00 61.25 213 LYS A CA 1
ATOM 1651 C C . LYS A 1 213 ? -5.409 4.831 21.216 1.00 61.25 213 LYS A C 1
ATOM 1653 O O . LYS A 1 213 ? -4.929 3.726 20.994 1.00 61.25 213 LYS A O 1
ATOM 1658 N N . VAL A 1 214 ? -6.720 5.062 21.320 1.00 65.81 214 VAL A N 1
ATOM 1659 C CA . VAL A 1 214 ? -7.736 4.005 21.263 1.00 65.81 214 VAL A CA 1
ATOM 1660 C C . VAL A 1 214 ? -8.732 4.238 20.146 1.00 65.81 214 VAL A C 1
ATOM 1662 O O . VAL A 1 214 ? -9.403 5.270 20.103 1.00 65.81 214 VAL A O 1
ATOM 1665 N N . ALA A 1 215 ? -8.875 3.241 19.279 1.00 66.31 215 ALA A N 1
ATOM 1666 C CA . ALA A 1 215 ? -10.019 3.131 18.387 1.00 66.31 215 ALA A CA 1
ATOM 1667 C C . ALA A 1 215 ? -10.958 2.028 18.878 1.00 66.31 215 ALA A C 1
ATOM 1669 O O . ALA A 1 215 ? -10.500 0.937 19.197 1.00 66.31 215 ALA A O 1
ATOM 1670 N N . LEU A 1 216 ? -12.257 2.319 18.942 1.00 69.00 216 LEU A N 1
ATOM 1671 C CA . LEU A 1 216 ? -13.289 1.353 19.318 1.00 69.00 216 LEU A CA 1
ATOM 1672 C C . LEU A 1 216 ? -13.993 0.820 18.060 1.00 69.00 216 LEU A C 1
ATOM 1674 O O . LEU A 1 216 ? -14.356 1.610 17.189 1.00 69.00 216 LEU A O 1
ATOM 1678 N N . GLU A 1 217 ? -14.174 -0.496 17.977 1.00 68.44 217 GLU A N 1
ATOM 1679 C CA . GLU A 1 217 ? -14.810 -1.250 16.892 1.00 68.44 217 GLU A CA 1
ATOM 1680 C C . GLU A 1 217 ? -15.906 -2.160 17.457 1.00 68.44 217 GLU A C 1
ATOM 1682 O O . GLU A 1 217 ? -15.669 -2.903 18.406 1.00 68.44 217 GLU A O 1
ATOM 1687 N N . GLY A 1 218 ? -17.065 -2.182 16.794 1.00 61.38 218 GLY A N 1
ATOM 1688 C CA . GLY A 1 218 ? -18.123 -3.158 17.055 1.00 61.38 218 GLY A CA 1
ATOM 1689 C C . GLY A 1 218 ? -18.876 -2.924 18.364 1.00 61.38 218 GLY A C 1
ATOM 1690 O O . GLY A 1 218 ? -18.351 -2.366 19.319 1.00 61.38 218 GLY A O 1
ATOM 1691 N N . VAL A 1 219 ? -20.139 -3.346 18.387 1.00 70.62 219 VAL A N 1
ATOM 1692 C CA . VAL A 1 219 ? -21.009 -3.232 19.559 1.00 70.62 219 VAL A CA 1
ATOM 1693 C C . VAL A 1 219 ? -21.709 -4.566 19.746 1.00 70.62 219 VAL A C 1
ATOM 1695 O O . VAL A 1 219 ? -22.618 -4.902 18.988 1.00 70.62 219 VAL A O 1
ATOM 1698 N N . GLU A 1 220 ? -21.290 -5.331 20.747 1.00 78.62 220 GLU A N 1
ATOM 1699 C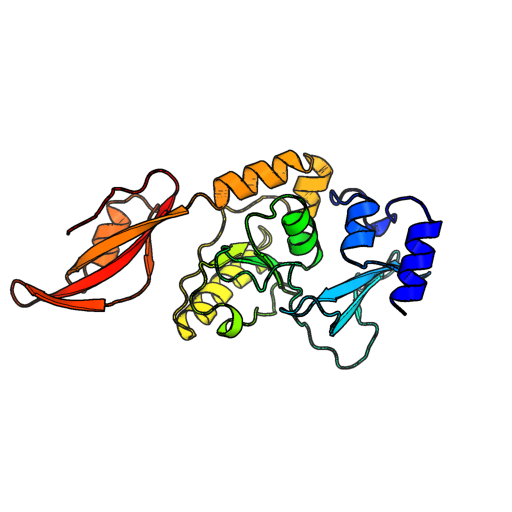 CA . GLU A 1 220 ? -22.039 -6.497 21.206 1.00 78.62 220 GLU A CA 1
ATOM 1700 C C . GLU A 1 220 ? -22.763 -6.133 22.510 1.00 78.62 220 GLU A C 1
ATOM 1702 O O . GLU A 1 220 ? -22.117 -5.849 23.522 1.00 78.62 220 GLU A O 1
ATOM 1707 N N . PRO A 1 221 ? -24.104 -6.099 22.518 1.00 83.00 221 PRO A N 1
ATOM 1708 C CA . PRO A 1 221 ? -24.864 -5.863 23.737 1.00 83.00 221 PRO A CA 1
ATOM 1709 C C . PRO A 1 221 ? -24.632 -7.001 24.730 1.00 83.00 221 PRO A C 1
ATOM 1711 O O . PRO A 1 221 ? -24.949 -8.148 24.431 1.00 83.00 221 PRO A O 1
ATOM 1714 N N . LEU A 1 222 ? -24.133 -6.680 25.922 1.00 84.81 222 LEU A N 1
ATOM 1715 C CA . LEU A 1 222 ? -23.934 -7.666 26.989 1.00 84.81 222 LEU A CA 1
ATOM 1716 C C . LEU A 1 222 ? -25.096 -7.706 27.985 1.00 84.81 222 LEU A C 1
ATOM 1718 O O . LEU A 1 222 ? -25.265 -8.693 28.696 1.00 84.81 222 LEU A O 1
ATOM 1722 N N . GLY A 1 223 ? -25.901 -6.643 28.052 1.00 88.25 223 GLY A N 1
ATOM 1723 C CA . GLY A 1 223 ? -27.043 -6.559 28.957 1.00 88.25 223 GLY A CA 1
ATOM 1724 C C . GLY A 1 223 ? -27.283 -5.142 29.456 1.00 88.25 223 GLY A C 1
ATOM 1725 O O . GLY A 1 223 ? -27.056 -4.171 28.735 1.00 88.25 223 GLY A O 1
ATOM 1726 N N . TRP A 1 224 ? -27.753 -5.033 30.696 1.00 88.62 224 TRP A N 1
ATOM 1727 C CA . TRP A 1 224 ? -28.066 -3.766 31.352 1.00 88.62 224 TRP A CA 1
ATOM 1728 C C . TRP A 1 224 ? -27.410 -3.701 32.730 1.00 88.62 224 TRP A C 1
ATOM 1730 O O . TRP A 1 224 ? -27.414 -4.685 33.466 1.00 88.62 224 TRP A O 1
ATOM 1740 N N . ALA A 1 225 ? -26.899 -2.529 33.095 1.00 83.94 225 ALA A N 1
ATOM 1741 C CA . ALA A 1 225 ? -26.376 -2.224 34.420 1.00 83.94 225 ALA A CA 1
ATOM 1742 C C . ALA A 1 225 ? -26.820 -0.812 34.819 1.00 83.94 225 ALA A C 1
ATOM 1744 O O . ALA A 1 225 ? -26.634 0.143 34.068 1.00 83.94 225 ALA A O 1
ATOM 1745 N N . GLY A 1 226 ? -27.468 -0.676 35.981 1.00 84.94 226 GLY A N 1
ATOM 1746 C CA . GLY A 1 226 ? -27.912 0.631 36.485 1.00 84.94 226 GLY A CA 1
ATOM 1747 C C . GLY A 1 226 ? -28.860 1.388 35.542 1.00 84.94 226 GLY A C 1
ATOM 1748 O O . GLY A 1 226 ? -28.786 2.608 35.452 1.00 84.94 226 GLY A O 1
ATOM 1749 N N . GLY A 1 227 ? -29.708 0.674 34.792 1.00 87.50 227 GLY A N 1
ATOM 1750 C CA . GLY A 1 227 ? -30.624 1.277 33.814 1.00 87.50 227 GLY A CA 1
ATOM 1751 C C . GLY A 1 227 ? -29.965 1.737 32.509 1.00 87.50 227 GLY A C 1
ATOM 1752 O O . GLY A 1 227 ? -30.642 2.313 31.663 1.00 87.50 227 GLY A O 1
ATOM 1753 N N . ARG A 1 228 ? -28.670 1.465 32.314 1.00 84.94 228 ARG A N 1
ATOM 1754 C CA . ARG A 1 228 ? -27.933 1.747 31.077 1.00 84.94 228 ARG A CA 1
ATOM 1755 C C . ARG A 1 228 ? -27.517 0.448 30.402 1.00 84.94 228 ARG A C 1
ATOM 1757 O O . ARG A 1 228 ? -27.297 -0.566 31.066 1.00 84.94 228 ARG A O 1
ATOM 1764 N N . ARG A 1 229 ? -27.432 0.467 29.075 1.00 86.12 229 ARG A N 1
ATOM 1765 C CA . ARG A 1 229 ? -27.017 -0.695 28.291 1.00 86.12 229 ARG A CA 1
ATOM 1766 C C . ARG A 1 229 ? -25.508 -0.890 28.417 1.00 86.12 229 ARG A C 1
ATOM 1768 O O . ARG A 1 229 ? -24.753 0.064 28.259 1.00 86.12 229 ARG A O 1
ATOM 1775 N N . VAL A 1 230 ? -25.083 -2.120 28.684 1.00 83.75 230 VAL A N 1
ATOM 1776 C CA . VAL A 1 230 ? -23.672 -2.520 28.685 1.00 83.75 230 VAL A CA 1
ATOM 1777 C C . VAL A 1 230 ? -23.339 -3.079 27.312 1.00 83.75 230 VAL A C 1
ATOM 1779 O O . VAL A 1 230 ? -24.047 -3.952 26.797 1.00 83.75 230 VAL A O 1
ATOM 1782 N N . VAL A 1 231 ? -22.257 -2.588 26.728 1.00 82.31 231 VAL A N 1
ATOM 1783 C CA . VAL A 1 231 ? -21.814 -2.937 25.383 1.00 82.31 231 VAL A CA 1
ATOM 1784 C C . VAL A 1 231 ? -20.338 -3.303 25.390 1.00 82.31 231 VAL A C 1
ATOM 1786 O O . VAL A 1 231 ? -19.503 -2.608 25.965 1.00 82.31 231 VAL A O 1
ATOM 1789 N N . ARG A 1 232 ? -20.022 -4.424 24.744 1.00 78.00 232 ARG A N 1
ATOM 1790 C CA . ARG A 1 232 ? -18.658 -4.844 24.443 1.00 78.00 232 ARG A CA 1
ATOM 1791 C C . ARG A 1 232 ? -18.226 -4.207 23.131 1.00 78.00 232 ARG A C 1
ATOM 1793 O O . ARG A 1 232 ? -18.908 -4.326 22.114 1.00 78.00 232 ARG A O 1
ATOM 1800 N N . TRP A 1 233 ? -17.057 -3.600 23.187 1.00 77.69 233 TRP A N 1
ATOM 1801 C CA . TRP A 1 233 ? -16.312 -3.019 22.089 1.00 77.69 233 TRP A CA 1
ATOM 1802 C C . TRP A 1 233 ? -14.986 -3.760 21.938 1.00 77.69 233 TRP A C 1
ATOM 1804 O O . TRP A 1 233 ? -14.396 -4.229 22.911 1.00 77.69 233 TRP A O 1
ATOM 1814 N N . ARG A 1 234 ? -14.462 -3.815 20.720 1.00 71.38 234 ARG A N 1
ATOM 1815 C CA . ARG A 1 234 ? -13.043 -4.073 20.469 1.00 71.38 234 ARG A CA 1
ATOM 1816 C C . ARG A 1 234 ? -12.305 -2.750 20.540 1.00 71.38 234 ARG A C 1
ATOM 1818 O O . ARG A 1 234 ? -12.702 -1.790 19.896 1.00 71.38 234 ARG A O 1
ATOM 1825 N N . ALA A 1 235 ? -11.241 -2.683 21.317 1.00 70.06 235 ALA A N 1
ATOM 1826 C CA . ALA A 1 235 ? -10.439 -1.493 21.513 1.00 70.06 235 ALA A CA 1
ATOM 1827 C C . ALA A 1 235 ? -9.021 -1.718 20.983 1.00 70.06 235 ALA A C 1
ATOM 1829 O O . ALA A 1 235 ? -8.340 -2.666 21.362 1.00 70.06 235 ALA A O 1
ATOM 1830 N N . TRP A 1 236 ? -8.564 -0.834 20.104 1.00 67.19 236 TRP A N 1
ATOM 1831 C CA . TRP A 1 236 ? -7.270 -0.918 19.437 1.00 67.19 236 TRP A CA 1
ATOM 1832 C C . TRP A 1 236 ? -6.309 0.114 20.010 1.00 67.19 236 TRP A C 1
ATOM 1834 O O . TRP A 1 236 ? -6.590 1.303 19.917 1.00 67.19 236 TRP A O 1
ATOM 1844 N N . PHE A 1 237 ? -5.176 -0.327 20.550 1.00 67.56 237 PHE A N 1
ATOM 1845 C CA . PHE A 1 237 ? -4.167 0.483 21.234 1.00 67.56 237 PHE A CA 1
ATOM 1846 C C . PHE A 1 237 ? -2.889 0.558 20.428 1.00 67.56 237 PHE A C 1
ATOM 1848 O O . PHE A 1 237 ? -2.419 -0.473 19.970 1.00 67.56 237 PHE A O 1
ATOM 1855 N N . ARG A 1 238 ? -2.254 1.724 20.339 1.00 61.16 238 ARG A N 1
ATOM 1856 C CA . ARG A 1 238 ? -0.867 1.804 19.855 1.00 61.16 238 ARG A CA 1
ATOM 1857 C C . ARG A 1 238 ? 0.114 1.412 20.974 1.00 61.16 238 ARG A C 1
ATOM 1859 O O . ARG A 1 238 ? 0.172 2.118 21.984 1.00 61.16 238 ARG A O 1
ATOM 1866 N N . GLY A 1 239 ? 0.899 0.347 20.782 1.00 63.38 239 GLY A N 1
ATOM 1867 C CA . GLY A 1 239 ? 1.854 -0.182 21.773 1.00 63.38 239 GLY A CA 1
ATOM 1868 C C . GLY A 1 239 ? 1.237 -1.181 22.766 1.00 63.38 239 GLY A C 1
ATOM 1869 O O . GLY A 1 239 ? 0.428 -2.022 22.382 1.00 63.38 239 GLY A O 1
ATOM 1870 N N . GLU A 1 240 ? 1.622 -1.130 24.049 1.00 52.44 240 GLU A N 1
ATOM 1871 C CA . GLU A 1 240 ? 1.069 -2.032 25.074 1.00 52.44 240 GLU A CA 1
ATOM 1872 C C . GLU A 1 240 ? -0.436 -1.794 25.283 1.00 52.44 240 GLU A C 1
ATOM 1874 O O . GLU A 1 240 ? -0.865 -0.706 25.671 1.00 52.44 240 GLU A O 1
ATOM 1879 N N . ALA A 1 241 ? -1.246 -2.828 25.030 1.00 48.16 241 ALA A N 1
ATOM 1880 C CA . ALA A 1 241 ? -2.665 -2.826 25.362 1.00 48.16 241 ALA A CA 1
ATOM 1881 C C . ALA A 1 241 ? -2.860 -3.261 26.824 1.00 48.16 241 ALA A C 1
ATOM 1883 O O . ALA A 1 241 ? -2.287 -4.276 27.230 1.00 48.16 241 ALA A O 1
ATOM 1884 N N . PRO A 1 242 ? -3.697 -2.565 27.610 1.00 53.47 242 PRO A N 1
ATOM 1885 C CA . PRO A 1 242 ? -4.167 -3.098 28.881 1.00 53.47 242 PRO A CA 1
ATOM 1886 C C . PRO A 1 242 ? -4.959 -4.394 28.633 1.00 53.47 242 PRO A C 1
ATOM 1888 O O . PRO A 1 242 ? -5.765 -4.475 27.704 1.00 53.47 242 PRO A O 1
ATOM 1891 N N . GLY A 1 243 ? -4.711 -5.423 29.452 1.00 44.91 243 GLY A N 1
ATOM 1892 C CA . GLY A 1 243 ? -5.225 -6.782 29.227 1.00 44.91 243 GLY A CA 1
ATOM 1893 C C . GLY A 1 243 ? -6.753 -6.895 29.143 1.00 44.91 243 GLY A C 1
ATOM 1894 O O . GLY A 1 243 ? -7.249 -7.756 28.428 1.00 44.91 243 GLY A O 1
ATOM 1895 N N . LEU A 1 244 ? -7.489 -6.014 29.825 1.00 48.75 244 LEU A N 1
ATOM 1896 C CA . LEU A 1 244 ? -8.938 -5.837 29.704 1.00 48.75 244 LEU A CA 1
ATOM 1897 C C . LEU A 1 244 ? -9.304 -4.463 30.276 1.00 48.75 244 LEU A C 1
ATOM 1899 O O . LEU A 1 244 ? -8.830 -4.107 31.357 1.00 48.75 244 LEU A O 1
ATOM 1903 N N . LEU A 1 245 ? -10.149 -3.702 29.581 1.00 54.53 245 LEU A N 1
ATOM 1904 C CA . LEU A 1 245 ? -10.737 -2.481 30.132 1.00 54.53 245 LEU A CA 1
ATOM 1905 C C . LEU A 1 245 ? -12.211 -2.727 30.426 1.00 54.53 245 LEU A C 1
ATOM 1907 O O . LEU A 1 245 ? -13.040 -2.765 29.521 1.00 54.53 245 LEU A O 1
ATOM 1911 N N . VAL A 1 246 ? -12.523 -2.907 31.705 1.00 57.31 246 VAL A N 1
ATOM 1912 C CA . VAL A 1 246 ? -13.903 -2.871 32.191 1.00 57.31 246 VAL A CA 1
ATOM 1913 C C . VAL A 1 246 ? -14.151 -1.463 32.702 1.00 57.31 246 VAL A C 1
ATOM 1915 O O . VAL A 1 246 ? -13.408 -0.996 33.571 1.00 57.31 246 VAL A O 1
ATOM 1918 N N . TRP A 1 247 ? -15.145 -0.792 32.130 1.00 55.97 247 TRP A N 1
ATOM 1919 C CA . TRP A 1 247 ? -15.535 0.561 32.494 1.00 55.97 247 TRP A CA 1
ATOM 1920 C C . TRP A 1 247 ? -17.010 0.609 32.885 1.00 55.97 247 TRP A C 1
ATOM 1922 O O . TRP A 1 247 ? -17.851 0.090 32.116 1.00 55.97 247 TRP A O 1
#

pLDDT: mean 86.77, std 12.55, range [44.91, 98.38]

Sequence (247 aa):
VLEEGQRRLKALGRVPEEMRGRGFTLEDLLELGFGLTPEGTLIPVLSPEGRPVGVKVRRRQAPPKYRYLEGGMKASPWHSPGFSREDLPVVVVEGELNAAIASRVFPEAAFVGVAGAENSPDWKALRGRKVFLAADGDEAGRRALARWQEEARSFGLFPLPLPPLEEDFCEVAGRYGREALKGFLASALDWRCTEAVLLEGEEEAMRKRIVGKVALEGVEPLGWAGGRRVVRWRAWFRGEAPGLLVW

Radius of gyration: 20.33 Å; chains: 1; bounding box: 50×32×62 Å